Protein AF-A0A4Q7IK22-F1 (afdb_monomer)

Radius of gyration: 21.49 Å; Cα contacts (8 Å, |Δi|>4): 117; chains: 1; bounding box: 47×45×71 Å

pLDDT: mean 85.68, std 16.68, range [36.16, 98.56]

Structure (mmCIF, N/CA/C/O backbone):
data_AF-A0A4Q7IK22-F1
#
_entry.id   AF-A0A4Q7IK22-F1
#
loop_
_atom_site.group_PDB
_atom_site.id
_atom_site.type_symbol
_atom_site.label_atom_id
_atom_site.label_alt_id
_atom_site.label_comp_id
_atom_site.label_asym_id
_atom_site.label_entity_id
_atom_site.label_seq_id
_atom_site.pdbx_PDB_ins_code
_atom_site.Cartn_x
_atom_site.Cartn_y
_atom_site.Cartn_z
_atom_site.occupancy
_atom_site.B_iso_or_equiv
_atom_site.auth_seq_id
_atom_site.auth_comp_id
_atom_site.auth_asym_id
_atom_site.auth_atom_id
_atom_site.pdbx_PDB_model_num
ATOM 1 N N . MET A 1 1 ? 6.691 -30.503 43.444 1.00 38.81 1 MET A N 1
ATOM 2 C CA . MET A 1 1 ? 7.880 -29.996 42.717 1.00 38.81 1 MET A CA 1
ATOM 3 C C . MET A 1 1 ? 7.403 -29.431 41.379 1.00 38.81 1 MET A C 1
ATOM 5 O O . MET A 1 1 ? 7.206 -30.186 40.447 1.00 38.81 1 MET A O 1
ATOM 9 N N . SER A 1 2 ? 6.794 -28.242 41.358 1.00 38.69 2 SER A N 1
ATOM 10 C CA . SER A 1 2 ? 7.391 -26.940 40.988 1.00 38.69 2 SER A CA 1
ATOM 11 C C . SER A 1 2 ? 8.475 -26.999 39.906 1.00 38.69 2 SER A C 1
ATOM 13 O O . SER A 1 2 ? 9.555 -27.531 40.141 1.00 38.69 2 SER A O 1
ATOM 15 N N . GLY A 1 3 ? 8.179 -26.400 38.750 1.00 37.12 3 GLY A N 1
ATOM 16 C CA . GLY A 1 3 ? 9.083 -26.276 37.609 1.00 37.12 3 GLY A CA 1
ATOM 17 C C . GLY A 1 3 ? 8.620 -25.211 36.613 1.00 37.12 3 GLY A C 1
ATOM 18 O O . GLY A 1 3 ? 8.566 -25.462 35.415 1.00 37.12 3 GLY A O 1
ATOM 19 N N . THR A 1 4 ? 8.239 -24.019 37.083 1.00 39.09 4 THR A N 1
ATOM 20 C CA . THR A 1 4 ? 7.975 -22.871 36.200 1.00 39.09 4 THR A CA 1
ATOM 21 C C . THR A 1 4 ? 9.294 -22.314 35.664 1.00 39.09 4 THR A C 1
ATOM 23 O O . THR A 1 4 ? 10.015 -21.613 36.378 1.00 39.09 4 THR A O 1
ATOM 26 N N . LYS A 1 5 ? 9.610 -22.601 34.396 1.00 42.72 5 LYS A N 1
ATOM 27 C CA . LYS A 1 5 ? 10.651 -21.892 33.638 1.00 42.72 5 LYS A CA 1
ATOM 28 C C . LYS A 1 5 ? 10.250 -20.418 33.509 1.00 42.72 5 LYS A C 1
ATOM 30 O O . LYS A 1 5 ? 9.334 -20.084 32.762 1.00 42.72 5 LYS A O 1
ATOM 35 N N . LYS A 1 6 ? 10.932 -19.527 34.235 1.00 43.97 6 LYS A N 1
ATOM 36 C CA . LYS A 1 6 ? 10.867 -18.081 33.986 1.00 43.97 6 LYS A CA 1
ATOM 37 C C . LYS A 1 6 ? 11.520 -17.799 32.632 1.00 43.97 6 LYS A C 1
ATOM 39 O O . LYS A 1 6 ? 12.720 -18.008 32.478 1.00 43.97 6 LYS A O 1
ATOM 44 N N . LEU A 1 7 ? 10.728 -17.334 31.666 1.00 38.53 7 LEU A N 1
ATOM 45 C CA . LEU A 1 7 ? 11.226 -16.756 30.420 1.00 38.53 7 LEU A CA 1
ATOM 46 C C . LEU A 1 7 ? 12.122 -15.559 30.775 1.00 38.53 7 LEU A C 1
ATOM 48 O O . LEU A 1 7 ? 11.676 -14.616 31.432 1.00 38.53 7 LEU A O 1
ATOM 52 N N . GLY A 1 8 ? 13.392 -15.618 30.380 1.00 36.16 8 GLY A N 1
ATOM 53 C CA . GLY A 1 8 ? 14.326 -14.513 30.545 1.00 36.16 8 GLY A CA 1
ATOM 54 C C . GLY A 1 8 ? 13.867 -13.315 29.720 1.00 36.16 8 GLY A C 1
ATOM 55 O O . GLY A 1 8 ? 13.829 -13.379 28.496 1.00 36.16 8 GLY A O 1
ATOM 56 N N . LEU A 1 9 ? 13.518 -12.223 30.401 1.00 42.50 9 LEU A N 1
ATOM 57 C CA . LEU A 1 9 ? 13.376 -10.907 29.788 1.00 42.50 9 LEU A CA 1
ATOM 58 C C . LEU A 1 9 ? 14.695 -10.562 29.090 1.00 42.50 9 LEU A C 1
ATOM 60 O O . LEU A 1 9 ? 15.746 -10.537 29.735 1.00 42.50 9 LEU A O 1
ATOM 64 N N . VAL A 1 10 ? 14.634 -10.293 27.786 1.00 47.12 10 VAL A N 1
ATOM 65 C CA . VAL A 1 10 ? 15.747 -9.733 27.013 1.00 47.12 10 VAL A CA 1
ATOM 66 C C . VAL A 1 10 ? 16.149 -8.421 27.691 1.00 47.12 10 VAL A C 1
ATOM 68 O O . VAL A 1 10 ? 15.446 -7.416 27.593 1.00 47.12 10 VAL A O 1
ATOM 71 N N . ARG A 1 11 ? 17.246 -8.440 28.459 1.00 50.69 11 ARG A N 1
ATOM 72 C CA . ARG A 1 11 ? 17.808 -7.240 29.086 1.00 50.69 11 ARG A CA 1
ATOM 73 C C . ARG A 1 11 ? 18.301 -6.331 27.967 1.00 50.69 11 ARG A C 1
ATOM 75 O O . ARG A 1 11 ? 19.355 -6.574 27.388 1.00 50.69 11 ARG A O 1
ATOM 82 N N . THR A 1 12 ? 17.541 -5.284 27.667 1.00 56.84 12 THR A N 1
ATOM 83 C CA . THR A 1 12 ? 18.014 -4.179 26.832 1.00 56.84 12 THR A CA 1
ATOM 84 C C . THR A 1 12 ? 19.316 -3.638 27.418 1.00 56.84 12 THR A C 1
ATOM 86 O O . THR A 1 12 ? 19.396 -3.442 28.634 1.00 56.84 12 THR A O 1
ATOM 89 N N . SER A 1 13 ? 20.324 -3.399 26.573 1.00 59.97 13 SER A N 1
ATOM 90 C CA . SER A 1 13 ? 21.620 -2.856 26.997 1.00 59.97 13 SER A CA 1
ATOM 91 C C . SER A 1 13 ? 21.432 -1.637 27.922 1.00 59.97 13 SER A C 1
ATOM 93 O O . SER A 1 13 ? 20.676 -0.724 27.569 1.00 59.97 13 SER A O 1
ATOM 95 N N . PRO A 1 14 ? 22.103 -1.584 29.091 1.00 62.97 14 PRO A N 1
ATOM 96 C CA . PRO A 1 14 ? 21.942 -0.496 30.061 1.00 62.97 14 PRO A CA 1
ATOM 97 C C . PRO A 1 14 ? 22.280 0.888 29.481 1.00 62.97 14 PRO A C 1
ATOM 99 O O . PRO A 1 14 ? 21.752 1.898 29.942 1.00 62.97 14 PRO A O 1
ATOM 102 N N . ILE A 1 15 ? 23.098 0.938 28.426 1.00 58.03 15 ILE A N 1
ATOM 103 C CA . ILE A 1 15 ? 23.470 2.172 27.721 1.00 58.03 15 ILE A CA 1
ATOM 104 C C . ILE A 1 15 ? 22.286 2.717 26.908 1.00 58.03 15 ILE A C 1
ATOM 106 O O . ILE A 1 15 ? 21.968 3.906 27.004 1.00 58.03 15 ILE A O 1
ATOM 110 N N . ILE A 1 16 ? 21.591 1.836 26.176 1.00 57.41 16 ILE A N 1
ATOM 111 C CA . ILE A 1 16 ? 20.402 2.170 25.374 1.00 57.41 16 ILE A CA 1
ATOM 112 C C . ILE A 1 16 ? 19.259 2.596 26.300 1.00 57.41 16 ILE A C 1
ATOM 114 O O . ILE A 1 16 ? 18.597 3.606 26.058 1.00 57.41 16 ILE A O 1
ATOM 118 N N . ALA A 1 17 ? 19.071 1.876 27.410 1.00 61.38 17 ALA A N 1
ATOM 119 C CA . ALA A 1 17 ? 18.030 2.177 28.387 1.00 61.38 17 ALA A CA 1
ATOM 120 C C . ALA A 1 17 ? 18.192 3.572 29.022 1.00 61.38 17 ALA A C 1
ATOM 122 O O . ALA A 1 17 ? 17.201 4.268 29.238 1.00 61.38 17 ALA A O 1
ATOM 123 N N . LYS A 1 18 ? 19.431 3.995 29.302 1.00 72.00 18 LYS A N 1
ATOM 124 C CA . LYS A 1 18 ? 19.713 5.269 29.978 1.00 72.00 18 LYS A CA 1
ATOM 125 C C . LYS A 1 18 ? 19.561 6.487 29.064 1.00 72.00 18 LYS A C 1
ATOM 127 O O . LYS A 1 18 ? 19.073 7.514 29.523 1.00 72.00 18 LYS A O 1
ATOM 132 N N . HIS A 1 19 ? 19.961 6.377 27.798 1.00 69.94 19 HIS A N 1
ATOM 133 C CA . HIS A 1 19 ? 19.975 7.525 26.884 1.00 69.94 19 HIS A CA 1
ATOM 134 C C . HIS A 1 19 ? 18.728 7.601 26.006 1.00 69.94 19 HIS A C 1
ATOM 136 O O . HIS A 1 19 ? 18.185 8.679 25.820 1.00 69.94 19 HIS A O 1
ATOM 142 N N . PHE A 1 20 ? 18.224 6.478 25.495 1.00 67.31 20 PHE A N 1
ATOM 143 C CA . PHE A 1 20 ? 17.187 6.497 24.460 1.00 67.31 20 PHE A CA 1
ATOM 144 C C . PHE A 1 20 ? 15.757 6.522 25.026 1.00 67.31 20 PHE A C 1
ATOM 146 O O . PHE A 1 20 ? 14.879 7.229 24.528 1.00 67.31 20 PHE A O 1
ATOM 153 N N . VAL A 1 21 ? 15.514 5.792 26.120 1.00 71.25 21 VAL A N 1
ATOM 154 C CA . VAL A 1 21 ? 14.178 5.648 26.731 1.00 71.25 21 VAL A CA 1
ATOM 155 C C . VAL A 1 21 ? 13.569 6.980 27.200 1.00 71.25 21 VAL A C 1
ATOM 157 O O . VAL A 1 21 ? 12.369 7.173 26.984 1.00 71.25 21 VAL A O 1
ATOM 160 N N . PRO A 1 22 ? 14.320 7.922 27.807 1.00 75.19 22 PRO A N 1
ATOM 161 C CA . PRO A 1 22 ? 13.769 9.221 28.196 1.00 75.19 22 PRO A CA 1
ATOM 162 C C . PRO A 1 22 ? 13.257 10.034 26.999 1.00 75.19 22 PRO A C 1
ATOM 164 O O . PRO A 1 22 ? 12.166 10.602 27.071 1.00 75.19 22 PRO A O 1
ATOM 167 N N . HIS A 1 23 ? 13.990 10.032 25.879 1.00 70.94 23 HIS A N 1
ATOM 168 C CA . HIS A 1 23 ? 13.591 10.741 24.660 1.00 70.94 23 HIS A CA 1
ATOM 169 C C . HIS A 1 23 ? 12.323 10.143 24.045 1.00 70.94 23 HIS A C 1
ATOM 171 O O . HIS A 1 23 ? 11.394 10.881 23.721 1.00 70.94 23 HIS A O 1
ATOM 177 N N . MET A 1 24 ? 12.225 8.813 23.982 1.00 67.75 24 MET A N 1
ATOM 178 C CA . MET A 1 24 ? 11.022 8.131 23.487 1.00 67.75 24 MET A CA 1
ATOM 179 C C . MET A 1 24 ? 9.795 8.387 24.373 1.00 67.75 24 MET A C 1
ATOM 181 O O . MET A 1 24 ? 8.688 8.572 23.868 1.00 67.75 24 MET A O 1
ATOM 185 N N . ARG A 1 25 ? 9.974 8.463 25.700 1.00 68.38 25 ARG A N 1
ATOM 186 C CA . ARG A 1 25 ? 8.895 8.828 26.635 1.00 68.38 25 ARG A CA 1
ATOM 187 C C . ARG A 1 25 ? 8.406 10.259 26.418 1.00 68.38 25 ARG A C 1
ATOM 189 O O . ARG A 1 25 ? 7.197 10.483 26.432 1.00 68.38 25 ARG A O 1
ATOM 196 N N . ALA A 1 26 ? 9.322 11.201 26.198 1.00 67.44 26 ALA A N 1
ATOM 197 C CA . ALA A 1 26 ? 8.985 12.593 25.907 1.00 67.44 26 ALA A CA 1
ATOM 198 C C . ALA A 1 26 ? 8.257 12.734 24.561 1.00 67.44 26 ALA A C 1
ATOM 200 O O . ALA A 1 26 ? 7.268 13.463 24.473 1.00 67.44 26 ALA A O 1
ATOM 201 N N . LEU A 1 27 ? 8.688 11.983 23.542 1.00 63.44 27 LEU A N 1
ATOM 202 C CA . LEU A 1 27 ? 8.017 11.924 22.244 1.00 63.44 27 LEU A CA 1
ATOM 203 C C . LEU A 1 27 ? 6.583 11.398 22.407 1.00 63.44 27 LEU A C 1
ATOM 205 O O . LEU A 1 27 ? 5.626 12.053 22.003 1.00 63.44 27 LEU A O 1
ATOM 209 N N . ASN A 1 28 ? 6.416 10.276 23.113 1.00 62.69 28 ASN A N 1
ATOM 210 C CA . ASN A 1 28 ? 5.104 9.691 23.373 1.00 62.69 28 ASN A CA 1
ATOM 211 C C . ASN A 1 28 ? 4.191 10.639 24.168 1.00 62.69 28 ASN A C 1
ATOM 213 O O . ASN A 1 28 ? 3.001 10.682 23.895 1.00 62.69 28 ASN A O 1
ATOM 217 N N . ALA A 1 29 ? 4.713 11.406 25.131 1.00 61.19 29 ALA A N 1
ATOM 218 C CA . ALA A 1 29 ? 3.924 12.384 25.886 1.00 61.19 29 ALA A CA 1
ATOM 219 C C . ALA A 1 29 ? 3.475 13.580 25.028 1.00 61.19 29 ALA A C 1
ATOM 221 O O . ALA A 1 29 ? 2.355 14.053 25.197 1.00 61.19 29 ALA A O 1
ATOM 222 N N . LYS A 1 30 ? 4.312 14.041 24.088 1.00 56.81 30 LYS A N 1
ATOM 223 C CA . LYS A 1 30 ? 3.965 15.132 23.162 1.00 56.81 30 LYS A CA 1
ATOM 224 C C . LYS A 1 30 ? 2.890 14.737 22.145 1.00 56.81 30 LYS A C 1
ATOM 226 O O . LYS A 1 30 ? 2.020 15.550 21.857 1.00 56.81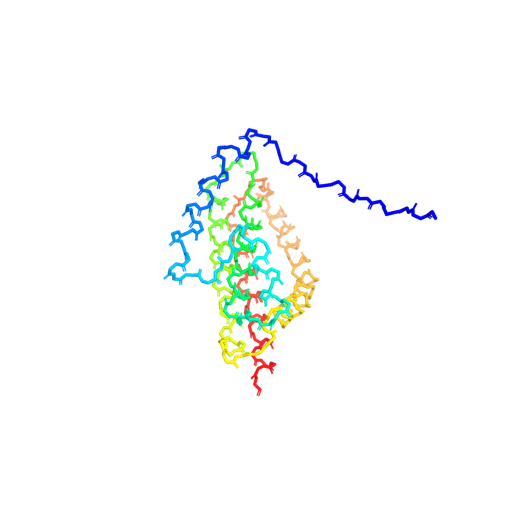 30 LYS A O 1
ATOM 231 N N . PHE A 1 31 ? 2.912 13.506 21.632 1.00 52.06 31 PHE A N 1
ATOM 232 C CA . PHE A 1 31 ? 1.932 13.037 20.639 1.00 52.06 31 PHE A CA 1
ATOM 233 C C . PHE A 1 31 ? 0.598 12.558 21.248 1.00 52.06 31 PHE A C 1
ATOM 235 O O . PHE A 1 31 ? -0.410 12.487 20.543 1.00 52.06 31 PHE A O 1
ATOM 242 N N . ASN A 1 32 ? 0.550 12.312 22.565 1.00 49.28 32 ASN A N 1
ATOM 243 C CA . ASN A 1 32 ? -0.640 11.803 23.261 1.00 49.28 32 ASN A CA 1
ATOM 244 C C . ASN A 1 32 ? -1.781 12.828 23.425 1.00 49.28 32 ASN A C 1
ATOM 246 O O . ASN A 1 32 ? -2.857 12.454 23.877 1.00 49.28 32 ASN A O 1
ATOM 250 N N . TYR A 1 33 ? -1.563 14.103 23.082 1.00 47.75 33 TYR A N 1
ATOM 251 C CA . TYR A 1 33 ? -2.591 15.153 23.159 1.00 47.75 33 TYR A CA 1
ATOM 252 C C . TYR A 1 33 ? -3.415 15.313 21.867 1.00 47.75 33 TYR A C 1
ATOM 254 O O . TYR A 1 33 ? -4.267 16.192 21.794 1.00 47.75 33 TYR A O 1
ATOM 262 N N . GLY A 1 34 ? -3.204 14.461 20.855 1.00 44.12 34 GLY A N 1
ATOM 263 C CA . GLY A 1 34 ? -3.990 14.515 19.613 1.00 44.12 34 GLY A CA 1
ATOM 264 C C . GLY A 1 34 ? -3.923 13.283 18.707 1.00 44.12 34 GLY A C 1
ATOM 265 O O . GLY A 1 34 ? -4.732 13.167 17.789 1.00 44.12 34 GLY A O 1
ATOM 266 N N . VAL A 1 35 ? -3.013 12.329 18.946 1.00 45.78 35 VAL A N 1
ATOM 267 C CA . VAL A 1 35 ? -2.913 11.097 18.150 1.00 45.78 35 VAL A CA 1
ATOM 268 C C . VAL A 1 35 ? -2.917 9.892 19.086 1.00 45.78 35 VAL A C 1
ATOM 270 O O . VAL A 1 35 ? -1.947 9.611 19.777 1.00 45.78 35 VAL A O 1
ATOM 273 N N . LEU A 1 36 ? -4.046 9.184 19.095 1.00 57.69 36 LEU A N 1
ATOM 274 C CA . LEU A 1 36 ? -4.377 8.023 19.931 1.00 57.69 36 LEU A CA 1
ATOM 275 C C . LEU A 1 36 ? -3.575 6.758 19.529 1.00 57.69 36 LEU A C 1
ATOM 277 O O . LEU A 1 36 ? -4.147 5.707 19.267 1.00 57.69 36 LEU A O 1
ATOM 281 N N . MET A 1 37 ? -2.254 6.862 19.367 1.00 71.12 37 MET A N 1
ATOM 282 C CA . MET A 1 37 ? -1.378 5.757 18.961 1.00 71.12 37 MET A CA 1
ATOM 283 C C . MET A 1 37 ? -0.259 5.571 19.984 1.00 71.12 37 MET A C 1
ATOM 285 O O . MET A 1 37 ? 0.526 6.478 20.258 1.00 71.12 37 MET A O 1
ATOM 289 N N . TYR A 1 38 ? -0.165 4.371 20.546 1.00 82.44 38 TYR A N 1
ATOM 290 C CA . TYR A 1 38 ? 0.942 3.971 21.406 1.00 82.44 38 TYR A CA 1
ATOM 291 C C . TYR A 1 38 ? 2.195 3.705 20.571 1.00 82.44 38 TYR A C 1
ATOM 293 O O . TYR A 1 38 ? 2.230 2.739 19.813 1.00 82.44 38 TYR A O 1
ATOM 301 N N . PHE A 1 39 ? 3.238 4.515 20.765 1.00 82.31 39 PHE A N 1
ATOM 302 C CA . PHE A 1 39 ? 4.550 4.316 20.128 1.00 82.31 39 PHE A CA 1
ATOM 303 C C . PHE A 1 39 ? 5.520 3.497 20.988 1.00 82.31 39 PHE A C 1
ATOM 305 O O . PHE A 1 39 ? 6.471 2.915 20.479 1.00 82.31 39 PHE A O 1
ATOM 312 N N . TRP A 1 40 ? 5.306 3.476 22.308 1.00 82.06 40 TRP A N 1
ATOM 313 C CA . TRP A 1 40 ? 6.250 2.869 23.257 1.00 82.06 40 TRP A CA 1
ATOM 314 C C . TRP A 1 40 ? 5.585 2.037 24.365 1.00 82.06 40 TRP A C 1
ATOM 316 O O . TRP A 1 40 ? 6.162 1.071 24.861 1.00 82.06 40 TRP A O 1
ATOM 326 N N . LYS A 1 41 ? 4.367 2.398 24.791 1.00 86.94 41 LYS A N 1
ATOM 327 C CA . LYS A 1 41 ? 3.676 1.768 25.932 1.00 86.94 41 LYS A CA 1
ATOM 328 C C . LYS A 1 41 ? 2.967 0.466 25.533 1.00 86.94 41 LYS A C 1
ATOM 330 O O . LYS A 1 41 ? 1.746 0.439 25.407 1.00 86.94 41 LYS A O 1
ATOM 335 N N . ILE A 1 42 ? 3.725 -0.621 25.385 1.00 89.25 42 ILE A N 1
ATOM 336 C CA . ILE A 1 42 ? 3.173 -1.929 24.990 1.00 89.25 42 ILE A CA 1
ATOM 337 C C . 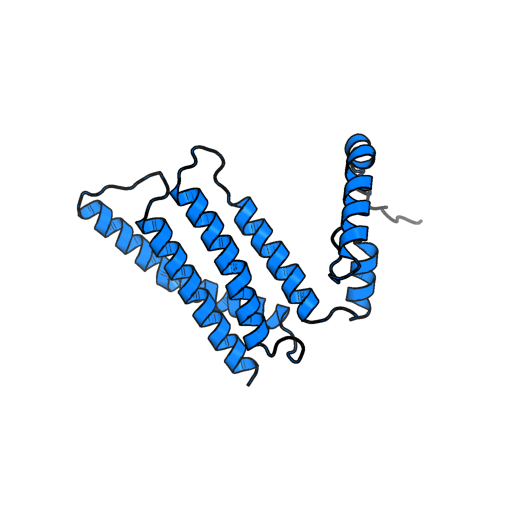ILE A 1 42 ? 2.136 -2.482 25.980 1.00 89.25 42 ILE A C 1
ATOM 339 O O . ILE A 1 42 ? 1.173 -3.114 25.564 1.00 89.25 42 ILE A O 1
ATOM 343 N N . GLU A 1 43 ? 2.285 -2.222 27.283 1.00 91.62 43 GLU A N 1
ATOM 344 C CA . GLU A 1 43 ? 1.308 -2.671 28.287 1.00 91.62 43 GLU A CA 1
ATOM 345 C C . GLU A 1 43 ? -0.052 -1.981 28.120 1.00 91.62 43 GLU A C 1
ATOM 347 O O . GLU A 1 43 ? -1.079 -2.649 28.182 1.00 91.62 43 GLU A O 1
ATOM 352 N N . SER A 1 44 ? -0.064 -0.673 27.832 1.00 88.94 44 SER A N 1
ATOM 353 C CA . SER A 1 44 ? -1.301 0.072 27.558 1.00 88.94 44 SER A CA 1
ATOM 354 C C . SER A 1 44 ? -1.982 -0.435 26.289 1.00 88.94 44 SER A C 1
ATOM 356 O O . SER A 1 44 ? -3.166 -0.748 26.321 1.00 88.94 44 SER A O 1
ATOM 358 N N . LEU A 1 45 ? -1.210 -0.626 25.212 1.00 91.44 45 LEU A N 1
ATOM 359 C CA . LEU A 1 45 ? -1.724 -1.196 23.966 1.00 91.44 45 LEU A CA 1
ATOM 360 C C . LEU A 1 45 ? -2.332 -2.592 24.182 1.00 91.44 45 LEU A C 1
ATOM 362 O O . LEU A 1 45 ? -3.394 -2.891 23.647 1.00 91.44 45 LEU A O 1
ATOM 366 N N . LYS A 1 46 ? -1.684 -3.453 24.980 1.00 92.00 46 LYS A N 1
ATOM 367 C CA . LYS A 1 46 ? -2.221 -4.783 25.304 1.00 92.00 46 LYS A CA 1
ATOM 368 C C . LYS A 1 46 ? -3.540 -4.715 26.073 1.00 92.00 46 LYS A C 1
ATOM 370 O O . LYS A 1 46 ? -4.385 -5.571 25.828 1.00 92.00 46 LYS A O 1
ATOM 375 N N . SER A 1 47 ? -3.698 -3.768 27.000 1.00 92.88 47 SER A N 1
ATOM 376 C CA . SER A 1 47 ? -4.964 -3.585 27.729 1.00 92.88 47 SER A CA 1
ATOM 377 C C . SER A 1 47 ? -6.078 -3.215 26.760 1.00 92.88 47 SER A C 1
ATOM 379 O O . SER A 1 47 ? -7.059 -3.943 26.653 1.00 92.88 47 SER A O 1
ATOM 381 N N . ASP A 1 48 ? -5.859 -2.180 25.949 1.00 91.81 48 ASP A N 1
ATOM 382 C CA . ASP A 1 48 ? -6.870 -1.691 25.010 1.00 91.81 48 ASP A CA 1
ATOM 383 C C . ASP A 1 48 ? -7.238 -2.713 23.936 1.00 91.81 48 ASP A C 1
ATOM 385 O O . ASP A 1 48 ? -8.402 -2.818 23.557 1.00 91.81 48 ASP A O 1
ATOM 389 N N . LEU A 1 49 ? -6.274 -3.514 23.472 1.00 91.56 49 LEU A N 1
ATOM 390 C CA . LEU A 1 49 ? -6.544 -4.627 22.559 1.00 91.56 49 LEU A CA 1
ATOM 391 C C . LEU A 1 49 ? -7.406 -5.718 23.203 1.00 91.56 49 LEU A C 1
ATOM 393 O O . LEU A 1 49 ? -8.246 -6.303 22.526 1.00 91.56 49 LEU A O 1
ATOM 397 N N . ARG A 1 50 ? -7.193 -6.023 24.489 1.00 93.62 50 ARG A N 1
ATOM 398 C CA . ARG A 1 50 ? -7.985 -7.032 25.215 1.00 93.62 50 ARG A CA 1
ATOM 399 C C . ARG A 1 50 ? -9.397 -6.548 25.507 1.00 93.62 50 ARG A C 1
ATOM 401 O O . ARG A 1 50 ? -10.324 -7.347 25.476 1.00 93.62 50 ARG A O 1
ATOM 408 N N . GLU A 1 51 ? -9.530 -5.267 25.812 1.00 93.25 51 GLU A N 1
ATOM 409 C CA . GLU A 1 51 ? -10.796 -4.627 26.164 1.00 93.25 51 GLU A CA 1
ATOM 410 C C . GLU A 1 51 ? -11.604 -4.202 24.928 1.00 93.25 51 GLU A C 1
ATOM 412 O O . GLU A 1 51 ? -12.788 -3.907 25.045 1.00 93.25 51 GLU A O 1
ATOM 417 N N . GLY A 1 52 ? -10.997 -4.216 23.734 1.00 88.19 52 GLY A N 1
ATOM 418 C CA . GLY A 1 52 ? -11.653 -3.791 22.496 1.00 88.19 52 GLY A CA 1
ATOM 419 C C . GLY A 1 52 ? -11.791 -2.271 22.373 1.00 88.19 52 GLY A C 1
ATOM 420 O O . GLY A 1 52 ? -12.661 -1.792 21.652 1.00 88.19 52 GLY A O 1
ATOM 421 N N . ASN A 1 53 ? -10.931 -1.506 23.053 1.00 89.25 53 ASN A N 1
ATOM 422 C CA . ASN A 1 53 ? -10.986 -0.040 23.104 1.00 89.25 53 ASN A CA 1
ATOM 423 C C . ASN A 1 53 ? -10.416 0.638 21.841 1.00 89.25 53 ASN A C 1
ATOM 425 O O . ASN A 1 53 ? -10.494 1.860 21.704 1.00 89.25 53 ASN A O 1
ATOM 429 N N . LEU A 1 54 ? -9.806 -0.123 20.924 1.00 89.69 54 LEU A N 1
ATOM 430 C CA . LEU A 1 54 ? -9.234 0.419 19.692 1.00 89.69 54 LEU A CA 1
ATOM 431 C C . LEU A 1 54 ? -10.285 0.557 18.588 1.00 89.69 54 LEU A C 1
ATOM 433 O O . LEU A 1 54 ? -11.044 -0.361 18.292 1.00 89.69 54 LEU A O 1
ATOM 437 N N . THR A 1 55 ? -10.281 1.717 17.939 1.00 91.69 55 THR A N 1
ATOM 438 C CA . THR A 1 55 ? -11.158 2.036 16.807 1.00 91.69 55 THR A CA 1
ATOM 439 C C . THR A 1 55 ? -10.538 1.618 15.471 1.00 91.69 55 THR A C 1
ATOM 441 O O . THR A 1 55 ? -9.323 1.462 15.352 1.00 91.69 55 THR A O 1
ATOM 444 N N . GLN A 1 56 ? -11.349 1.581 14.409 1.00 92.62 56 GLN A N 1
ATOM 445 C CA . GLN A 1 56 ? -10.873 1.358 13.035 1.00 92.62 56 GLN A CA 1
ATOM 446 C C . GLN A 1 56 ? -9.817 2.403 12.600 1.00 92.62 56 GLN A C 1
ATOM 448 O O . GLN A 1 56 ? -8.901 2.101 11.836 1.00 92.62 56 GLN A O 1
ATOM 453 N N . SER A 1 57 ? -9.896 3.645 13.103 1.00 91.75 57 SER A N 1
ATOM 454 C CA . SER A 1 57 ? -8.867 4.666 12.847 1.00 91.75 57 SER A CA 1
ATOM 455 C C . SER A 1 57 ? -7.533 4.327 13.514 1.00 91.75 57 SER A C 1
ATOM 457 O O . SER A 1 57 ? -6.478 4.683 12.982 1.00 91.75 57 SER A O 1
ATOM 459 N N . ASN A 1 58 ? -7.550 3.653 14.669 1.00 93.06 58 ASN A N 1
ATOM 460 C CA . ASN A 1 58 ? -6.324 3.148 15.282 1.00 93.06 58 ASN A CA 1
ATOM 461 C C . ASN A 1 58 ? -5.697 2.076 14.386 1.00 93.06 58 ASN A C 1
ATOM 463 O O . ASN A 1 58 ? -4.502 2.173 14.109 1.00 93.06 58 ASN A O 1
ATOM 467 N N . ASP A 1 59 ? -6.496 1.145 13.857 1.00 92.44 59 ASP A N 1
ATOM 468 C CA . ASP A 1 59 ? -6.023 0.115 12.922 1.00 92.44 59 ASP A CA 1
ATOM 469 C C . ASP A 1 59 ? -5.351 0.725 11.687 1.00 92.44 59 ASP A C 1
ATOM 471 O O . ASP A 1 59 ? -4.242 0.322 11.335 1.00 92.44 59 ASP A O 1
ATOM 475 N N . LEU A 1 60 ? -5.965 1.745 11.069 1.00 94.31 60 LEU A N 1
ATOM 476 C CA . LEU A 1 60 ? -5.364 2.477 9.947 1.00 94.31 60 LEU A CA 1
ATOM 477 C C . LEU A 1 60 ? -3.986 3.043 10.309 1.00 94.31 60 LEU A C 1
ATOM 479 O O . LEU A 1 60 ? -3.040 2.881 9.542 1.00 94.31 60 LEU A O 1
ATOM 483 N N . LYS A 1 61 ? -3.860 3.710 11.461 1.00 92.62 61 LYS A N 1
ATOM 484 C CA . LYS A 1 61 ? -2.601 4.351 11.878 1.00 92.62 61 LYS A CA 1
ATOM 485 C C . LYS A 1 61 ? -1.506 3.321 12.139 1.00 92.62 61 LYS A C 1
ATOM 487 O O . LYS A 1 61 ? -0.384 3.508 11.671 1.00 92.62 61 LYS A O 1
ATOM 492 N N . TYR A 1 62 ? -1.831 2.238 12.847 1.00 93.69 62 TYR A N 1
ATOM 493 C CA . TYR A 1 62 ? -0.889 1.147 13.095 1.00 93.69 62 TYR A CA 1
ATOM 494 C C . TYR A 1 62 ? -0.449 0.484 11.795 1.00 93.69 62 TYR A C 1
ATOM 496 O O . TYR A 1 62 ? 0.750 0.359 11.559 1.00 93.69 62 TYR A O 1
ATOM 504 N N . LEU A 1 63 ? -1.395 0.144 10.920 1.0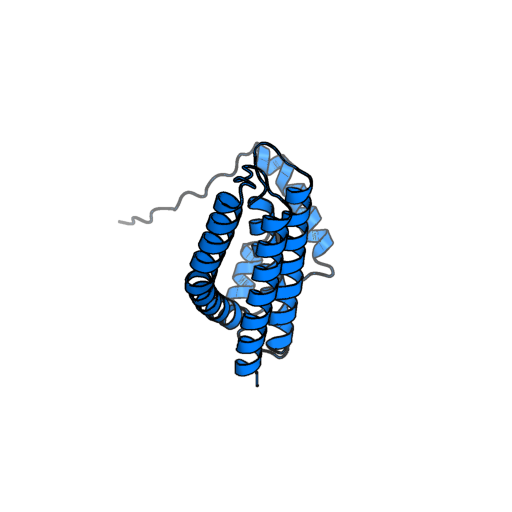0 95.62 63 LEU A N 1
ATOM 505 C CA . LEU A 1 63 ? -1.102 -0.475 9.634 1.00 95.62 63 LEU A CA 1
ATOM 506 C C . LEU A 1 63 ? 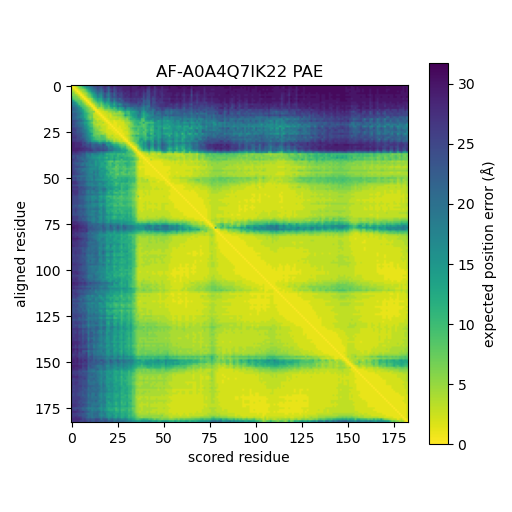-0.258 0.439 8.738 1.00 95.62 63 LEU A C 1
ATOM 508 O O . LEU A 1 63 ? 0.784 0.013 8.249 1.00 95.62 63 LEU A O 1
ATOM 512 N N . ALA A 1 64 ? -0.666 1.697 8.551 1.00 94.56 64 ALA A N 1
ATOM 513 C CA . ALA A 1 64 ? 0.066 2.652 7.722 1.00 94.56 64 ALA A CA 1
ATOM 514 C C . ALA A 1 64 ? 1.481 2.893 8.265 1.00 94.56 64 ALA A C 1
ATOM 516 O O . ALA A 1 64 ? 2.438 2.866 7.497 1.00 94.56 64 ALA A O 1
ATOM 517 N N . GLY A 1 65 ? 1.633 3.054 9.584 1.00 92.69 65 GLY A N 1
ATOM 518 C CA . GLY A 1 65 ? 2.941 3.187 10.223 1.00 92.69 65 GLY A CA 1
ATOM 519 C C . GLY A 1 65 ? 3.834 1.968 9.980 1.00 92.69 65 GLY A C 1
ATOM 520 O O . GLY A 1 65 ? 4.987 2.125 9.586 1.00 92.69 65 GLY A O 1
ATOM 521 N N . THR A 1 66 ? 3.302 0.755 10.145 1.00 94.38 66 THR A N 1
ATOM 522 C CA . THR A 1 66 ? 4.040 -0.487 9.869 1.00 94.38 66 THR A CA 1
ATOM 523 C C . THR A 1 66 ? 4.454 -0.597 8.402 1.00 94.38 66 THR A C 1
ATOM 525 O O . THR A 1 66 ? 5.612 -0.894 8.121 1.00 94.38 66 THR A O 1
ATOM 528 N N . LEU A 1 67 ? 3.545 -0.331 7.464 1.00 95.69 67 LEU A N 1
ATOM 529 C CA . LEU A 1 67 ? 3.839 -0.430 6.034 1.00 95.69 67 LEU A CA 1
ATOM 530 C C . LEU A 1 67 ? 4.848 0.632 5.577 1.00 95.69 67 LEU A C 1
ATOM 532 O O . LEU A 1 67 ? 5.748 0.316 4.806 1.00 95.69 67 LEU A O 1
ATOM 536 N N . VAL A 1 68 ? 4.757 1.864 6.088 1.00 95.25 68 VAL A N 1
ATOM 537 C CA . VAL A 1 68 ? 5.757 2.910 5.817 1.00 95.25 68 VAL A CA 1
ATOM 538 C C . VAL A 1 68 ? 7.132 2.484 6.326 1.00 95.25 68 VAL A C 1
ATOM 540 O O . VAL A 1 68 ? 8.112 2.646 5.606 1.00 95.25 68 VAL A O 1
ATOM 543 N N . LEU A 1 69 ? 7.223 1.890 7.521 1.00 93.44 69 LEU A N 1
ATOM 544 C CA . LEU A 1 69 ? 8.496 1.366 8.024 1.00 93.44 69 LEU A CA 1
ATOM 545 C C . LEU A 1 69 ? 9.065 0.263 7.126 1.00 93.44 69 LEU A C 1
ATOM 547 O O . LEU A 1 69 ? 10.276 0.224 6.941 1.00 93.44 69 LEU A O 1
ATOM 551 N N . PHE A 1 70 ? 8.227 -0.592 6.535 1.00 93.69 70 PHE A N 1
ATOM 552 C CA . PHE A 1 70 ? 8.692 -1.588 5.566 1.00 93.69 70 PHE A CA 1
ATOM 553 C C . PHE A 1 70 ? 9.207 -0.966 4.269 1.00 93.69 70 PHE A C 1
ATOM 555 O O . PHE A 1 70 ? 10.256 -1.391 3.796 1.00 93.69 70 PHE A O 1
ATOM 562 N N . VAL A 1 71 ? 8.539 0.060 3.732 1.00 93.19 71 VAL A N 1
ATOM 563 C CA . VAL A 1 71 ? 9.040 0.786 2.549 1.00 93.19 71 VAL A CA 1
ATOM 564 C C . VAL A 1 71 ? 10.363 1.489 2.858 1.00 93.19 71 VAL A C 1
ATOM 566 O O . VAL A 1 71 ? 11.294 1.446 2.066 1.00 93.19 71 VAL A O 1
ATOM 569 N N . LEU A 1 72 ? 10.491 2.114 4.027 1.00 91.12 72 LEU A N 1
ATOM 570 C CA . LEU A 1 72 ? 11.745 2.762 4.416 1.00 91.12 72 LEU A CA 1
ATOM 571 C C . LEU A 1 72 ? 12.869 1.750 4.672 1.00 91.12 72 LEU A C 1
ATOM 573 O O . LEU A 1 72 ? 14.029 2.048 4.410 1.00 91.12 72 LEU A O 1
ATOM 577 N N . ALA A 1 73 ? 12.541 0.555 5.165 1.00 89.25 73 ALA A N 1
ATOM 578 C CA . ALA A 1 73 ? 13.514 -0.512 5.377 1.00 89.25 73 ALA A CA 1
ATOM 579 C C . ALA A 1 73 ? 14.012 -1.144 4.066 1.00 89.25 73 ALA A C 1
ATOM 581 O O . ALA A 1 73 ? 15.038 -1.817 4.090 1.00 89.25 73 ALA A O 1
ATOM 582 N N . SER A 1 74 ? 13.321 -0.931 2.939 1.00 86.06 74 SER A N 1
ATOM 583 C CA . SER A 1 74 ? 13.748 -1.416 1.620 1.00 86.06 74 SER A CA 1
ATOM 584 C C . SER A 1 74 ? 14.673 -0.446 0.881 1.00 86.06 74 SER A C 1
ATOM 586 O O . SER A 1 74 ? 14.870 -0.597 -0.322 1.00 86.06 74 SER A O 1
ATOM 588 N N . PHE A 1 75 ? 15.204 0.572 1.564 1.00 83.81 75 PHE A N 1
ATOM 589 C CA . PHE A 1 75 ? 16.152 1.510 0.970 1.00 83.81 75 PHE A CA 1
ATOM 590 C C . PHE A 1 75 ? 17.460 0.784 0.586 1.00 83.81 75 PHE A C 1
ATOM 592 O O . PHE A 1 75 ? 17.982 0.034 1.417 1.00 83.81 75 PHE A O 1
ATOM 599 N N . PRO A 1 76 ? 17.998 0.979 -0.634 1.00 78.19 76 PRO A N 1
ATOM 600 C CA . PRO A 1 76 ? 19.222 0.305 -1.070 1.00 78.19 76 PRO A CA 1
ATOM 601 C C . PRO A 1 76 ? 20.435 0.698 -0.207 1.00 78.19 76 PRO A C 1
ATOM 603 O O . PRO A 1 76 ? 20.566 1.852 0.203 1.00 78.19 76 PRO A O 1
ATOM 606 N N . SER A 1 77 ? 21.318 -0.267 0.089 1.00 69.56 77 SER A N 1
ATOM 607 C CA . SER A 1 77 ? 22.485 -0.082 0.974 1.00 69.56 77 SER A CA 1
ATOM 608 C C . SER A 1 77 ? 23.750 0.417 0.278 1.00 69.56 77 SER A C 1
ATOM 610 O O . SER A 1 77 ? 24.679 0.845 0.962 1.00 69.56 77 SER A O 1
ATOM 612 N N . ASP A 1 78 ? 23.788 0.336 -1.051 1.00 77.75 78 ASP A N 1
ATOM 613 C CA . ASP A 1 78 ? 25.014 0.484 -1.830 1.00 77.75 78 ASP A CA 1
ATOM 614 C C . ASP A 1 78 ? 25.019 1.835 -2.564 1.00 77.75 78 ASP A C 1
ATOM 616 O O . ASP A 1 78 ? 25.029 2.900 -1.940 1.00 77.75 78 ASP A O 1
ATOM 620 N N . THR A 1 79 ? 25.013 1.814 -3.896 1.00 81.06 79 THR A N 1
ATOM 621 C CA . THR A 1 79 ? 24.927 3.002 -4.744 1.00 81.06 79 THR A CA 1
ATOM 622 C C . THR A 1 79 ? 23.481 3.460 -4.869 1.00 81.06 79 THR A C 1
ATOM 624 O O . THR A 1 79 ? 22.624 2.696 -5.301 1.00 81.06 79 THR A O 1
ATOM 627 N N . VAL A 1 80 ? 23.223 4.714 -4.497 1.00 86.88 80 VAL A N 1
ATOM 628 C CA . VAL A 1 80 ? 21.893 5.331 -4.543 1.00 86.88 80 VAL A CA 1
ATOM 629 C C . VAL A 1 80 ? 21.876 6.374 -5.650 1.00 86.88 80 VAL A C 1
ATOM 631 O O . VAL A 1 80 ? 22.724 7.272 -5.667 1.00 86.88 80 VAL A O 1
ATOM 634 N N . ASN A 1 81 ? 20.896 6.294 -6.540 1.00 91.12 81 ASN A N 1
ATOM 635 C CA . ASN A 1 81 ? 20.665 7.280 -7.585 1.00 91.12 81 ASN A CA 1
ATOM 636 C C . ASN A 1 81 ? 19.362 8.070 -7.356 1.00 91.12 81 ASN A C 1
ATOM 638 O O . ASN A 1 81 ? 18.616 7.861 -6.398 1.00 91.12 81 ASN A O 1
ATOM 642 N N . LEU A 1 82 ? 19.087 9.041 -8.233 1.00 92.81 82 LEU A N 1
ATOM 643 C CA . LEU A 1 82 ? 17.909 9.906 -8.112 1.00 92.81 82 LEU A CA 1
ATOM 644 C C . LEU A 1 82 ? 16.583 9.122 -8.181 1.00 92.81 82 LEU A C 1
ATOM 646 O O . LEU A 1 82 ? 15.621 9.481 -7.496 1.00 92.81 82 LEU A O 1
ATOM 650 N N . PHE A 1 83 ? 16.520 8.067 -8.994 1.00 93.25 83 PHE A N 1
ATOM 651 C CA . PHE A 1 83 ? 15.314 7.258 -9.151 1.00 93.25 83 PHE A CA 1
ATOM 652 C C . PHE A 1 83 ? 15.023 6.415 -7.909 1.00 93.25 83 PHE A C 1
ATOM 654 O O . PHE A 1 83 ? 13.848 6.220 -7.607 1.00 93.25 83 PHE A O 1
ATOM 661 N N . ASP A 1 84 ? 16.032 6.017 -7.133 1.00 92.44 84 ASP A N 1
ATOM 662 C CA . ASP A 1 84 ? 15.831 5.347 -5.841 1.00 92.44 84 ASP A CA 1
ATOM 663 C C . ASP A 1 84 ? 15.086 6.241 -4.840 1.00 92.44 84 ASP A C 1
ATOM 665 O O . ASP A 1 84 ? 14.147 5.802 -4.169 1.00 92.44 84 ASP A O 1
ATOM 669 N N . TYR A 1 85 ? 15.436 7.530 -4.777 1.00 93.12 85 TYR A N 1
ATOM 670 C CA . TYR A 1 85 ? 14.720 8.488 -3.929 1.00 93.12 85 TYR A CA 1
ATOM 671 C C . TYR A 1 85 ? 13.265 8.662 -4.366 1.00 93.12 85 TYR A C 1
ATOM 673 O O . TYR A 1 85 ? 12.367 8.696 -3.520 1.00 93.12 85 TYR A O 1
ATOM 681 N N . PHE A 1 86 ? 13.015 8.753 -5.676 1.00 95.06 86 PHE A N 1
ATOM 682 C CA . PHE A 1 86 ? 11.651 8.830 -6.199 1.00 95.06 86 PHE A CA 1
ATOM 683 C C . PHE A 1 86 ? 10.864 7.548 -5.945 1.00 95.06 86 PHE A C 1
ATOM 685 O O . PHE A 1 86 ? 9.702 7.632 -5.560 1.00 95.06 86 PHE A O 1
ATOM 692 N N . ASN A 1 87 ? 11.490 6.387 -6.109 1.00 92.81 87 ASN A N 1
ATOM 693 C CA . ASN A 1 87 ? 10.896 5.084 -5.841 1.00 92.81 87 ASN A CA 1
ATOM 694 C C . ASN A 1 87 ? 10.412 5.010 -4.384 1.00 92.81 87 ASN A C 1
ATOM 696 O O . ASN A 1 87 ? 9.232 4.767 -4.128 1.00 92.81 87 ASN A O 1
ATOM 700 N N . ILE A 1 88 ? 11.270 5.362 -3.426 1.00 93.69 88 ILE A N 1
ATOM 701 C CA . ILE A 1 88 ? 10.913 5.368 -2.002 1.00 93.69 88 ILE A CA 1
ATOM 702 C C . ILE A 1 88 ? 9.822 6.396 -1.700 1.00 93.69 88 ILE A C 1
ATOM 704 O O . ILE A 1 88 ? 8.853 6.078 -1.007 1.00 93.69 88 ILE A O 1
ATOM 708 N N . LEU A 1 89 ? 9.932 7.615 -2.237 1.00 95.31 89 LEU A N 1
ATOM 709 C CA . LEU A 1 89 ? 8.921 8.655 -2.049 1.00 95.31 89 LEU A CA 1
ATOM 710 C C . LEU A 1 89 ? 7.550 8.203 -2.568 1.00 95.31 89 LEU A C 1
ATOM 712 O O . LEU A 1 89 ? 6.551 8.302 -1.852 1.00 95.31 89 LEU A O 1
ATOM 716 N N . LEU A 1 90 ? 7.495 7.681 -3.793 1.00 95.75 90 LEU A N 1
ATOM 717 C CA . LEU A 1 90 ? 6.262 7.191 -4.404 1.00 95.75 90 LEU A CA 1
ATOM 718 C C . LEU A 1 90 ? 5.734 5.943 -3.695 1.00 95.75 90 LEU A C 1
ATOM 720 O O . LEU A 1 90 ? 4.518 5.808 -3.559 1.00 95.75 90 LEU A O 1
ATOM 724 N N . GLY A 1 91 ? 6.605 5.073 -3.186 1.00 94.88 91 GLY A N 1
ATOM 725 C CA . GLY A 1 91 ? 6.233 3.930 -2.354 1.00 94.88 91 GLY A CA 1
ATOM 726 C C . GLY A 1 91 ? 5.557 4.362 -1.051 1.00 94.88 91 GLY A C 1
ATOM 727 O O . GLY A 1 91 ? 4.467 3.884 -0.730 1.00 94.88 91 GLY A O 1
ATOM 728 N N . VAL A 1 92 ? 6.141 5.327 -0.334 1.00 96.06 92 VAL A N 1
ATOM 729 C CA . VAL A 1 92 ? 5.563 5.892 0.898 1.00 96.06 92 VAL A CA 1
ATOM 730 C C . VAL A 1 92 ? 4.214 6.553 0.612 1.00 96.06 92 VAL A C 1
ATOM 732 O O . VAL A 1 92 ? 3.232 6.268 1.302 1.00 96.06 92 VAL A O 1
ATOM 735 N N . LEU A 1 93 ? 4.138 7.397 -0.422 1.00 96.94 93 LEU A N 1
ATOM 736 C CA . LEU A 1 93 ? 2.890 8.053 -0.820 1.00 96.94 93 LEU A CA 1
ATOM 737 C C . LEU A 1 93 ? 1.825 7.032 -1.224 1.00 96.94 93 LEU A C 1
ATOM 739 O O . LEU A 1 93 ? 0.677 7.150 -0.800 1.00 96.94 93 LEU A O 1
ATOM 743 N N . SER A 1 94 ? 2.202 6.002 -1.981 1.00 96.06 94 SER A N 1
ATOM 744 C CA . SER A 1 94 ? 1.299 4.919 -2.373 1.00 96.06 94 SER A CA 1
ATOM 745 C C . SER A 1 94 ? 0.733 4.191 -1.162 1.00 96.06 94 SER A C 1
ATOM 747 O O . SER A 1 94 ? -0.476 3.991 -1.083 1.00 96.06 94 SER A O 1
ATOM 749 N N . VAL A 1 95 ? 1.578 3.832 -0.194 1.00 95.62 95 VAL A N 1
ATOM 750 C CA . VAL A 1 95 ? 1.147 3.139 1.024 1.00 95.62 95 VAL A CA 1
ATOM 751 C C . VAL A 1 95 ? 0.202 4.003 1.848 1.00 95.62 95 VAL A C 1
ATOM 753 O O . VAL A 1 95 ? -0.859 3.521 2.253 1.00 95.62 95 VAL A O 1
ATOM 756 N N . ILE A 1 96 ? 0.555 5.267 2.091 1.00 96.06 96 ILE A N 1
ATOM 757 C CA . ILE A 1 96 ? -0.263 6.179 2.900 1.00 96.06 96 ILE A CA 1
ATOM 758 C C . ILE A 1 96 ? -1.607 6.424 2.212 1.00 96.06 96 ILE A C 1
ATOM 760 O O . ILE A 1 96 ? -2.658 6.178 2.808 1.00 96.06 96 ILE A O 1
ATOM 764 N N . CYS A 1 97 ? -1.586 6.864 0.952 1.00 97.69 97 CYS A N 1
ATOM 765 C CA . CYS A 1 97 ? -2.795 7.200 0.206 1.00 97.69 97 CYS A CA 1
ATOM 766 C C . CYS A 1 97 ? -3.648 5.959 -0.065 1.00 97.69 97 CYS A C 1
ATOM 768 O O . CYS A 1 97 ? -4.845 5.969 0.206 1.00 97.69 97 CYS A O 1
ATOM 770 N N . GLY A 1 98 ? -3.045 4.872 -0.543 1.00 97.69 98 GLY A N 1
ATOM 771 C CA . GLY A 1 98 ? -3.742 3.628 -0.858 1.00 97.69 98 GLY A CA 1
ATOM 772 C C . GLY A 1 98 ? -4.404 3.006 0.368 1.00 97.69 98 GLY A C 1
ATOM 773 O O . GLY A 1 98 ? -5.580 2.648 0.324 1.00 97.69 98 GLY A O 1
ATOM 774 N N . THR A 1 99 ? -3.699 2.954 1.501 1.00 97.44 99 THR A N 1
ATOM 775 C CA . THR A 1 99 ? -4.261 2.410 2.749 1.00 97.44 99 THR A CA 1
ATOM 776 C C . THR A 1 99 ? -5.363 3.308 3.315 1.00 97.44 99 THR A C 1
ATOM 778 O O . THR A 1 99 ? -6.390 2.795 3.762 1.00 97.44 99 THR A O 1
ATOM 781 N N . ALA A 1 100 ? -5.213 4.634 3.235 1.00 98.00 100 ALA A N 1
ATOM 782 C CA . ALA A 1 100 ? -6.266 5.571 3.628 1.00 98.00 100 ALA A CA 1
ATOM 783 C C . ALA A 1 100 ? -7.514 5.449 2.736 1.00 98.00 100 ALA A C 1
ATOM 785 O O . ALA A 1 100 ? -8.634 5.417 3.242 1.00 98.00 100 ALA A O 1
ATOM 786 N N . LEU A 1 101 ? -7.346 5.319 1.419 1.00 98.38 101 LEU A N 1
ATOM 787 C CA . LEU A 1 101 ? -8.464 5.123 0.494 1.00 98.38 101 LEU A CA 1
ATOM 788 C C . LEU A 1 101 ? -9.180 3.790 0.737 1.00 98.38 101 LEU A C 1
ATOM 790 O O . LEU A 1 101 ? -10.409 3.766 0.744 1.00 98.38 101 LEU A O 1
ATOM 794 N N . CYS A 1 102 ? -8.449 2.705 1.019 1.00 98.31 102 CYS A N 1
ATOM 795 C CA . CYS A 1 102 ? -9.051 1.444 1.459 1.00 98.31 102 CYS A CA 1
ATOM 796 C C . CYS A 1 102 ? -9.869 1.621 2.748 1.00 98.31 102 CYS A C 1
ATOM 798 O O . CYS A 1 102 ? -10.950 1.052 2.870 1.00 98.31 102 CYS A O 1
ATOM 800 N N . PHE A 1 103 ? -9.375 2.412 3.704 1.00 98.25 103 PHE A N 1
ATOM 801 C CA . PHE A 1 1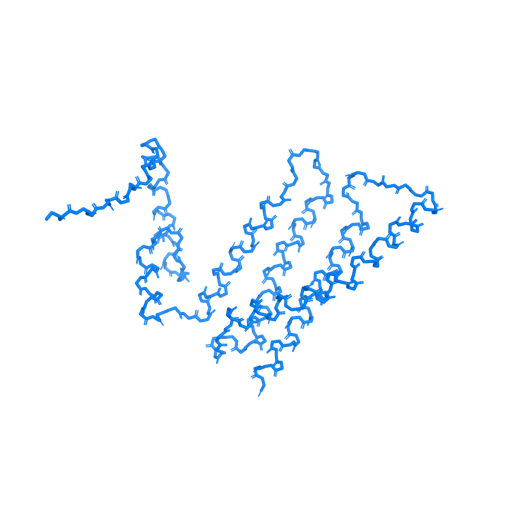03 ? -10.085 2.692 4.954 1.00 98.25 103 PHE A CA 1
ATOM 802 C C . PHE A 1 103 ? -11.404 3.429 4.711 1.00 98.25 103 PHE A C 1
ATOM 804 O O . PHE A 1 103 ? -12.439 3.028 5.243 1.00 98.25 103 PHE A O 1
ATOM 811 N N . PHE A 1 104 ? -11.404 4.457 3.862 1.00 97.81 104 PHE A N 1
ATOM 812 C CA . PHE A 1 104 ? -12.636 5.163 3.507 1.00 97.81 104 PHE A CA 1
ATOM 813 C C . PHE A 1 104 ? -13.593 4.294 2.690 1.00 97.81 104 PHE A C 1
ATOM 815 O O . PHE A 1 104 ? -14.793 4.315 2.951 1.00 97.81 104 PHE A O 1
ATOM 822 N N . ALA A 1 105 ? -13.078 3.476 1.769 1.00 97.62 105 ALA A N 1
ATOM 823 C CA . ALA A 1 105 ? -13.881 2.505 1.029 1.00 97.62 105 ALA A CA 1
ATOM 824 C C . ALA A 1 105 ? -14.528 1.455 1.943 1.00 97.62 105 ALA A C 1
ATOM 826 O O . ALA A 1 105 ? -15.608 0.965 1.632 1.00 97.62 105 ALA A O 1
ATOM 827 N N . ASN A 1 106 ? -13.910 1.155 3.090 1.00 97.69 106 ASN A N 1
ATOM 828 C CA . ASN A 1 106 ? -14.486 0.274 4.101 1.00 97.69 106 ASN A CA 1
ATOM 829 C C . ASN A 1 106 ? -15.610 0.933 4.932 1.00 97.69 106 ASN A C 1
ATOM 831 O O . ASN A 1 106 ? -16.218 0.254 5.755 1.00 97.69 106 ASN A O 1
ATOM 835 N N . GLY A 1 107 ? -15.884 2.231 4.757 1.00 96.50 107 GLY A N 1
ATOM 836 C CA . GLY A 1 107 ? -16.825 3.008 5.581 1.00 96.50 107 GLY A CA 1
ATOM 837 C C . GLY A 1 107 ? -16.153 3.866 6.662 1.00 96.50 107 GLY A C 1
ATOM 838 O O . GLY A 1 107 ? -16.827 4.466 7.503 1.00 96.50 107 GLY A O 1
ATOM 839 N N . GLY A 1 108 ? -14.820 3.948 6.666 1.00 95.00 108 GLY A N 1
ATOM 840 C CA . GLY A 1 108 ? -14.054 4.718 7.643 1.00 95.00 108 GLY A CA 1
ATOM 841 C C . GLY A 1 108 ? -14.333 4.274 9.082 1.00 95.00 108 GLY A C 1
ATOM 842 O O . GLY A 1 108 ? -14.359 3.084 9.380 1.00 95.00 108 GLY A O 1
ATOM 843 N N . ASN A 1 109 ? -14.577 5.234 9.981 1.00 93.94 109 ASN A N 1
ATOM 844 C CA . ASN A 1 109 ? -14.900 4.942 11.385 1.00 93.94 109 ASN A CA 1
ATOM 845 C C . ASN A 1 109 ? -16.259 4.262 11.589 1.00 93.94 109 ASN A C 1
ATOM 847 O O . ASN A 1 109 ? -16.472 3.691 12.651 1.00 93.94 109 ASN A O 1
ATOM 851 N N . GLN A 1 110 ? -17.158 4.342 10.605 1.00 93.62 110 GLN A N 1
ATOM 852 C CA . GLN A 1 110 ? -18.450 3.653 10.647 1.00 93.62 110 GLN A CA 1
ATOM 853 C C . GLN A 1 110 ? -18.377 2.250 10.029 1.00 93.62 110 GLN A C 1
ATOM 855 O O . GLN A 1 110 ? -19.339 1.492 10.109 1.00 93.62 110 GLN A O 1
ATOM 860 N N . GLY A 1 111 ? -17.248 1.905 9.401 1.00 92.69 111 GLY A N 1
ATOM 861 C CA . GLY A 1 111 ? -16.987 0.564 8.899 1.00 92.69 111 GLY A CA 1
ATOM 862 C C . GLY A 1 111 ? -16.659 -0.421 10.020 1.00 92.69 111 GLY A C 1
ATOM 863 O O . GLY A 1 111 ? -16.377 -0.038 11.156 1.00 92.69 111 GLY A O 1
ATOM 864 N N . SER A 1 112 ? -16.629 -1.706 9.682 1.00 92.50 112 SER A N 1
ATOM 865 C CA . SER A 1 112 ? -16.183 -2.771 10.582 1.00 92.50 112 SER A CA 1
ATOM 866 C C . SER A 1 112 ? -15.045 -3.581 9.963 1.00 92.50 112 SER A C 1
ATOM 868 O O . SER A 1 112 ? -14.861 -3.595 8.744 1.00 92.50 112 SER A O 1
ATOM 870 N N . ASP A 1 113 ? -14.268 -4.254 10.817 1.00 94.00 113 ASP A N 1
ATOM 871 C CA . ASP A 1 113 ? -13.252 -5.242 10.433 1.00 94.00 113 ASP A CA 1
ATOM 872 C C . ASP A 1 113 ? -12.229 -4.772 9.378 1.00 94.00 113 ASP A C 1
ATOM 874 O O . ASP A 1 113 ? -11.753 -5.584 8.576 1.00 94.00 113 ASP A O 1
ATOM 878 N N . PHE A 1 114 ? -11.854 -3.486 9.371 1.00 96.31 114 PHE A N 1
ATOM 879 C CA . PHE A 1 114 ? -10.964 -2.900 8.363 1.00 96.31 114 PHE A CA 1
ATOM 880 C C . PHE A 1 114 ? -9.674 -3.697 8.216 1.00 96.31 114 PHE A C 1
ATOM 882 O O . PHE A 1 114 ? -9.346 -4.113 7.110 1.00 96.31 114 PHE A O 1
ATOM 889 N N . LEU A 1 115 ? -8.961 -3.964 9.315 1.00 95.88 115 LEU A N 1
ATOM 890 C CA . LEU A 1 115 ? -7.671 -4.652 9.250 1.00 95.88 115 LEU A CA 1
ATOM 891 C C . LEU A 1 115 ? -7.805 -6.068 8.671 1.00 95.88 115 LEU A C 1
ATOM 893 O O . LEU A 1 115 ? -7.007 -6.482 7.829 1.00 95.88 115 LEU A O 1
ATOM 897 N N . ARG A 1 116 ? -8.849 -6.802 9.074 1.00 96.56 116 ARG A N 1
ATOM 898 C CA . ARG A 1 116 ? -9.123 -8.157 8.578 1.00 96.56 116 ARG A CA 1
ATOM 899 C C . ARG A 1 116 ? -9.444 -8.139 7.085 1.00 96.56 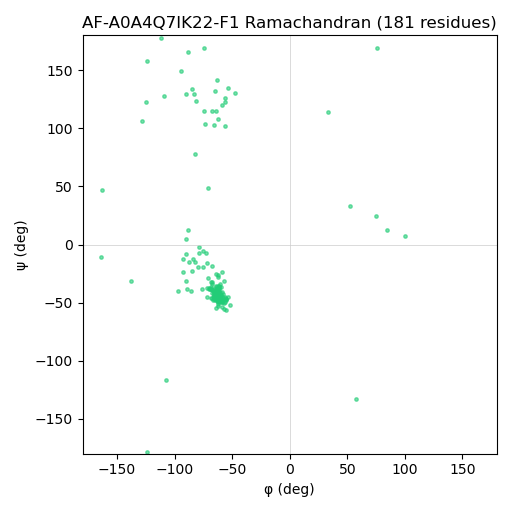116 ARG A C 1
ATOM 901 O O . ARG A 1 116 ? -8.875 -8.935 6.336 1.00 96.56 116 ARG A O 1
ATOM 908 N N . ARG A 1 117 ? -10.330 -7.241 6.649 1.00 97.12 117 ARG A N 1
ATOM 909 C CA . ARG A 1 117 ? -10.715 -7.079 5.238 1.00 97.12 117 ARG A CA 1
ATOM 910 C C . ARG A 1 117 ? -9.528 -6.619 4.399 1.00 97.12 117 ARG A C 1
ATOM 912 O O . ARG A 1 117 ? -9.232 -7.240 3.387 1.00 97.12 117 ARG A O 1
ATOM 919 N N . TYR A 1 118 ? -8.794 -5.612 4.866 1.00 98.00 118 TYR A N 1
ATOM 920 C CA . TYR A 1 118 ? -7.600 -5.102 4.204 1.00 98.00 118 TYR A CA 1
ATOM 921 C C . TYR A 1 118 ? -6.585 -6.213 3.973 1.00 98.00 118 TYR A C 1
ATOM 923 O O . TYR A 1 118 ? -6.212 -6.436 2.827 1.00 98.00 118 TYR A O 1
ATOM 931 N N . LEU A 1 119 ? -6.160 -6.930 5.020 1.00 97.94 119 LEU A N 1
ATOM 932 C CA . LEU A 1 119 ? -5.107 -7.942 4.904 1.00 97.94 119 LEU A CA 1
ATOM 933 C C . LEU A 1 119 ? -5.538 -9.122 4.027 1.00 97.94 119 LEU A C 1
ATOM 935 O O . LEU A 1 119 ? -4.777 -9.551 3.163 1.00 97.94 119 LEU A O 1
ATOM 939 N N . SER A 1 120 ? -6.760 -9.626 4.215 1.00 98.25 120 SER A N 1
ATOM 940 C CA . SER A 1 120 ? -7.259 -10.778 3.451 1.00 98.25 120 SER A CA 1
ATOM 941 C C . SER A 1 120 ? -7.475 -10.456 1.969 1.00 98.25 120 SER A C 1
ATOM 943 O O . SER A 1 120 ? -7.012 -11.207 1.109 1.00 98.25 120 SER A O 1
ATOM 945 N N . VAL A 1 121 ? -8.110 -9.324 1.648 1.00 98.50 121 VAL A N 1
ATOM 946 C CA . VAL A 1 121 ? -8.312 -8.883 0.258 1.00 98.50 121 VAL A CA 1
ATOM 947 C C . VAL A 1 121 ? -6.973 -8.551 -0.396 1.00 98.50 121 VAL A C 1
ATOM 949 O O . VAL A 1 121 ? -6.703 -9.036 -1.494 1.00 98.50 121 VAL A O 1
ATOM 952 N N . SER A 1 122 ? -6.116 -7.785 0.286 1.00 98.06 122 SER A N 1
ATOM 953 C CA . SER A 1 122 ? -4.764 -7.444 -0.179 1.00 98.06 122 SER A CA 1
ATOM 954 C C . SER A 1 122 ? -3.954 -8.684 -0.531 1.00 98.06 122 SER A C 1
ATOM 956 O O . SER A 1 122 ? -3.347 -8.734 -1.596 1.00 98.06 122 SER A O 1
ATOM 958 N N . TRP A 1 123 ? -3.993 -9.714 0.318 1.00 98.19 123 TRP A N 1
ATOM 959 C CA . TRP A 1 123 ? -3.304 -10.976 0.067 1.00 98.19 123 TRP A CA 1
ATOM 960 C C . TRP A 1 123 ? -3.775 -11.639 -1.229 1.00 98.19 123 TRP A C 1
ATOM 962 O O . TRP A 1 123 ? -2.971 -11.934 -2.112 1.00 98.19 123 TRP A O 1
ATOM 972 N N . VAL A 1 124 ? -5.086 -11.839 -1.381 1.00 98.50 124 VAL A N 1
ATOM 973 C CA . VAL A 1 124 ? -5.639 -12.528 -2.557 1.00 98.50 124 VAL A CA 1
ATOM 974 C C . VAL A 1 124 ? -5.400 -11.724 -3.836 1.00 98.50 124 VAL A C 1
ATOM 976 O O . VAL A 1 124 ? -5.021 -12.297 -4.859 1.00 98.50 124 VAL A O 1
ATOM 979 N N . VAL A 1 125 ? -5.596 -10.403 -3.793 1.00 98.38 125 VAL A N 1
ATOM 980 C CA . VAL A 1 125 ? -5.303 -9.516 -4.928 1.00 98.38 125 VAL A CA 1
ATOM 981 C C . VAL A 1 125 ? -3.817 -9.553 -5.262 1.00 98.38 125 VAL A C 1
ATOM 983 O O . VAL A 1 125 ? -3.475 -9.716 -6.430 1.00 98.38 125 VAL A O 1
ATOM 986 N N . GLY A 1 126 ? -2.948 -9.475 -4.255 1.00 96.88 126 GLY A N 1
ATOM 987 C CA . GLY A 1 126 ? -1.499 -9.541 -4.410 1.00 96.88 126 GLY A CA 1
ATOM 988 C C . GLY A 1 126 ? -1.063 -10.820 -5.114 1.00 96.88 126 GLY A C 1
ATOM 989 O O . GLY A 1 126 ? -0.378 -10.742 -6.125 1.00 96.88 126 GLY A O 1
ATOM 990 N N . ILE A 1 127 ? -1.537 -11.988 -4.670 1.00 98.00 127 ILE A N 1
ATOM 991 C CA . ILE A 1 127 ? -1.227 -13.269 -5.325 1.00 98.00 127 ILE A CA 1
ATOM 992 C C . ILE A 1 127 ? -1.698 -13.286 -6.782 1.00 98.00 127 ILE A C 1
ATOM 994 O O . ILE A 1 127 ? -0.929 -13.665 -7.665 1.00 98.00 127 ILE A O 1
ATOM 998 N N . ARG A 1 128 ? -2.934 -12.847 -7.061 1.00 97.56 128 ARG A N 1
ATOM 999 C CA . ARG A 1 128 ? -3.447 -12.785 -8.442 1.00 97.56 128 ARG A CA 1
ATOM 1000 C C . ARG A 1 128 ? -2.571 -11.892 -9.316 1.00 97.56 128 ARG A C 1
ATOM 1002 O O . ARG A 1 128 ? -2.224 -12.295 -10.420 1.00 97.56 128 ARG A O 1
ATOM 1009 N N . LEU A 1 129 ? -2.193 -10.718 -8.811 1.00 95.50 129 LEU A N 1
ATOM 1010 C CA . LEU A 1 129 ? -1.350 -9.789 -9.553 1.00 95.50 129 LEU A CA 1
ATOM 1011 C C . LEU A 1 129 ? 0.078 -10.288 -9.714 1.00 95.50 129 LEU A C 1
ATOM 1013 O O . LEU A 1 129 ? 0.628 -10.096 -10.787 1.00 95.50 129 LEU A O 1
ATOM 1017 N N . LEU A 1 130 ? 0.665 -10.955 -8.723 1.00 93.31 130 LEU A N 1
ATOM 1018 C CA . LEU A 1 130 ? 1.986 -11.568 -8.866 1.00 93.31 130 LEU A CA 1
ATOM 1019 C C . LEU A 1 130 ? 1.983 -12.597 -9.999 1.00 93.31 130 LEU A C 1
ATOM 1021 O O . LEU A 1 130 ? 2.826 -12.527 -10.888 1.00 93.31 130 LEU A O 1
ATOM 1025 N N . VAL A 1 131 ? 0.990 -13.491 -10.023 1.00 96.81 131 VAL A N 1
ATOM 1026 C CA . VAL A 1 131 ? 0.868 -14.516 -11.072 1.00 96.81 131 VAL A CA 1
ATOM 1027 C C . VAL A 1 131 ? 0.684 -13.895 -12.459 1.00 96.81 131 VAL A C 1
ATOM 1029 O O . VAL A 1 131 ? 1.239 -14.407 -13.425 1.00 96.81 131 VAL A O 1
ATOM 1032 N N . THR A 1 132 ? -0.065 -12.795 -12.582 1.00 95.38 132 THR A N 1
ATOM 1033 C CA . THR A 1 132 ? -0.318 -12.170 -13.892 1.00 95.38 132 THR A CA 1
ATOM 1034 C C . THR A 1 132 ? 0.763 -11.184 -14.329 1.00 95.38 132 THR A C 1
ATOM 1036 O O . THR A 1 132 ? 1.098 -11.139 -15.505 1.00 95.38 132 THR A O 1
ATOM 1039 N N . MET A 1 133 ? 1.298 -10.373 -13.413 1.00 93.44 133 MET A N 1
ATOM 1040 C CA . MET A 1 133 ? 2.169 -9.236 -13.736 1.00 93.44 133 MET A CA 1
ATOM 1041 C C . MET A 1 133 ? 3.641 -9.621 -13.786 1.00 93.44 133 MET A C 1
ATOM 1043 O O . MET A 1 133 ? 4.363 -9.056 -14.597 1.00 93.44 133 MET A O 1
ATOM 1047 N N . VAL A 1 134 ? 4.096 -10.600 -12.994 1.00 94.00 134 VAL A N 1
ATOM 1048 C CA . VAL A 1 134 ? 5.501 -11.040 -13.049 1.00 94.00 134 VAL A CA 1
ATOM 1049 C C . VAL A 1 134 ? 5.872 -11.554 -14.448 1.00 94.00 134 VAL A C 1
ATOM 1051 O O . VAL A 1 134 ? 6.867 -11.072 -14.987 1.00 94.00 134 VAL A O 1
ATOM 1054 N N . PRO A 1 135 ? 5.082 -12.429 -15.108 1.00 96.75 135 PRO A N 1
ATOM 1055 C CA . PRO A 1 135 ? 5.366 -12.824 -16.488 1.00 96.75 135 PRO A CA 1
ATOM 1056 C C . PRO A 1 135 ? 5.371 -11.646 -17.470 1.00 96.75 135 PRO A C 1
ATOM 1058 O O . PRO A 1 135 ? 6.192 -11.618 -18.383 1.00 96.75 135 PRO A O 1
ATOM 1061 N N . ILE A 1 136 ? 4.484 -10.662 -17.276 1.00 96.38 136 ILE A N 1
ATOM 1062 C CA . ILE A 1 136 ? 4.421 -9.460 -18.119 1.00 96.38 136 ILE A CA 1
ATOM 1063 C C . ILE A 1 136 ? 5.689 -8.619 -17.946 1.00 96.38 136 ILE A C 1
ATOM 1065 O O . ILE A 1 136 ? 6.273 -8.202 -18.940 1.00 96.38 136 ILE A O 1
ATOM 1069 N N . PHE A 1 137 ? 6.149 -8.398 -16.714 1.00 94.44 137 PHE A N 1
ATOM 1070 C CA . PHE A 1 137 ? 7.381 -7.653 -16.455 1.00 94.44 137 PHE A CA 1
ATOM 1071 C C . PHE A 1 137 ? 8.597 -8.373 -17.029 1.00 94.44 137 PHE A C 1
ATOM 1073 O O . PHE A 1 137 ? 9.384 -7.741 -17.724 1.00 94.44 137 PHE A O 1
ATOM 1080 N N . ILE A 1 138 ? 8.702 -9.694 -16.843 1.00 95.00 138 ILE A N 1
ATOM 1081 C CA . ILE A 1 138 ? 9.758 -10.501 -17.473 1.00 95.00 138 ILE A CA 1
ATOM 1082 C C . ILE A 1 138 ? 9.741 -10.309 -18.992 1.00 95.00 138 ILE A C 1
ATOM 1084 O O . ILE A 1 138 ? 10.784 -10.046 -19.583 1.00 95.00 138 ILE A O 1
ATOM 1088 N N . LEU A 1 139 ? 8.567 -10.387 -19.625 1.00 96.75 139 LEU A N 1
ATOM 1089 C CA . LEU A 1 139 ? 8.441 -10.184 -21.067 1.00 96.75 139 LEU A CA 1
ATOM 1090 C C . LEU A 1 139 ? 8.886 -8.779 -21.496 1.00 96.75 139 LEU A C 1
ATOM 1092 O O . LEU A 1 139 ? 9.600 -8.655 -22.487 1.00 96.75 139 LEU A O 1
ATOM 1096 N N . ILE A 1 140 ? 8.504 -7.735 -20.755 1.00 95.00 140 ILE A N 1
ATOM 1097 C CA . ILE A 1 140 ? 8.930 -6.353 -21.027 1.00 95.00 140 ILE A CA 1
ATOM 1098 C C . ILE A 1 140 ? 10.457 -6.251 -20.983 1.00 95.00 140 ILE A C 1
ATOM 1100 O O . ILE A 1 140 ? 11.057 -5.761 -21.936 1.00 95.00 140 ILE A O 1
ATOM 1104 N N . TYR A 1 141 ? 11.088 -6.766 -19.928 1.00 93.25 141 TYR A N 1
ATOM 1105 C CA . TYR A 1 141 ? 12.543 -6.747 -19.774 1.00 93.25 141 TYR A CA 1
ATOM 1106 C C . TYR A 1 141 ? 13.258 -7.550 -20.871 1.00 93.25 141 TYR A C 1
ATOM 1108 O O . TYR A 1 141 ? 14.240 -7.071 -21.432 1.00 93.25 141 TYR A O 1
ATOM 1116 N N . VAL A 1 142 ? 12.732 -8.716 -21.261 1.00 94.88 142 VAL A N 1
ATOM 1117 C CA . VAL A 1 142 ? 13.261 -9.488 -22.401 1.00 94.88 142 VAL A CA 1
ATOM 1118 C C . VAL A 1 142 ? 13.179 -8.688 -23.703 1.00 94.88 142 VAL A C 1
ATOM 1120 O O . VAL A 1 142 ? 14.133 -8.679 -24.474 1.00 94.88 142 VAL A O 1
ATOM 1123 N N . VAL A 1 143 ? 12.067 -7.996 -23.965 1.00 95.00 143 VAL A N 1
ATOM 1124 C CA . VAL A 1 143 ? 11.914 -7.172 -25.176 1.00 95.00 143 VAL A CA 1
ATOM 1125 C C . VAL A 1 143 ? 12.884 -5.988 -25.177 1.00 95.00 143 VAL A C 1
ATOM 1127 O O . VAL A 1 143 ? 13.470 -5.695 -26.216 1.00 95.00 143 VAL A O 1
ATOM 1130 N N . VAL A 1 144 ? 13.076 -5.328 -24.033 1.00 93.75 144 VAL A N 1
ATOM 1131 C CA . VAL A 1 144 ? 14.032 -4.216 -23.877 1.00 93.75 144 VAL A CA 1
ATOM 1132 C C . VAL A 1 144 ? 15.462 -4.673 -24.178 1.00 93.75 144 VAL A C 1
ATOM 1134 O O . VAL A 1 144 ? 16.169 -4.005 -24.935 1.00 93.75 144 VAL A O 1
ATOM 1137 N N . GLU A 1 145 ? 15.853 -5.840 -23.664 1.00 92.94 145 GLU A N 1
ATOM 1138 C CA . GLU A 1 145 ? 17.157 -6.451 -23.939 1.00 92.94 145 GLU A CA 1
ATOM 1139 C C . GLU A 1 145 ? 17.326 -6.782 -25.427 1.00 92.94 145 GLU A C 1
ATOM 1141 O O . GLU A 1 145 ? 18.301 -6.370 -26.054 1.00 92.94 145 GLU A O 1
ATOM 1146 N N . LEU A 1 146 ? 16.343 -7.458 -26.034 1.00 94.75 146 LEU A N 1
ATOM 1147 C CA . LEU A 1 146 ? 16.382 -7.819 -27.457 1.00 94.75 146 LEU A CA 1
ATOM 1148 C C . LEU A 1 146 ? 16.386 -6.598 -28.390 1.00 94.75 146 LEU A C 1
ATOM 1150 O O . LEU A 1 146 ? 16.880 -6.689 -29.514 1.00 94.75 146 LEU A O 1
ATOM 1154 N N . ALA A 1 147 ? 15.854 -5.461 -27.940 1.00 94.44 147 ALA A N 1
ATOM 1155 C CA . ALA A 1 147 ? 15.904 -4.192 -28.661 1.00 94.44 147 ALA A CA 1
ATOM 1156 C C . ALA A 1 147 ? 17.264 -3.470 -28.541 1.00 94.44 147 ALA A C 1
ATOM 1158 O O . ALA A 1 147 ? 17.450 -2.424 -29.162 1.00 94.44 147 ALA A O 1
ATOM 1159 N N . GLY A 1 148 ? 18.218 -4.023 -27.784 1.00 92.19 148 GLY A N 1
ATOM 1160 C CA . GLY A 1 148 ? 19.585 -3.512 -27.665 1.00 92.19 148 GLY A CA 1
ATOM 1161 C C . GLY A 1 148 ? 19.770 -2.406 -26.626 1.00 92.19 148 GLY A C 1
ATOM 1162 O O . GLY A 1 148 ? 20.815 -1.759 -26.624 1.00 92.19 148 GLY A O 1
ATOM 1163 N N . TYR A 1 149 ? 18.784 -2.172 -25.752 1.00 87.88 149 TYR A N 1
ATOM 1164 C CA . TYR A 1 149 ? 18.896 -1.180 -24.674 1.00 87.88 149 TYR A CA 1
ATOM 1165 C C . TYR A 1 149 ? 19.692 -1.687 -23.462 1.00 87.88 149 TYR A C 1
ATOM 1167 O O . TYR A 1 149 ? 20.197 -0.866 -22.698 1.00 87.88 149 TYR A O 1
ATOM 1175 N N . GLY A 1 150 ? 19.844 -3.008 -23.310 1.00 84.75 150 GLY A N 1
ATOM 1176 C CA . GLY A 1 150 ? 20.539 -3.617 -22.177 1.00 84.75 150 GLY A CA 1
ATOM 1177 C C . GLY A 1 150 ? 19.721 -3.616 -20.878 1.00 84.75 150 GLY A C 1
ATOM 1178 O O . GLY A 1 150 ? 18.708 -2.919 -20.754 1.00 84.75 150 GLY A O 1
ATOM 1179 N N . PHE A 1 151 ? 20.200 -4.350 -19.872 1.00 83.56 151 PHE A N 1
ATOM 1180 C CA . PHE A 1 151 ? 19.735 -4.230 -18.488 1.00 83.56 151 PHE A CA 1
ATOM 1181 C C . PHE A 1 151 ? 20.549 -3.191 -17.716 1.00 83.56 151 PHE A C 1
ATOM 1183 O O . PHE A 1 151 ? 21.777 -3.240 -17.687 1.00 83.56 151 PHE A O 1
ATOM 1190 N N . SER A 1 152 ? 19.851 -2.272 -17.051 1.00 83.81 152 SER A N 1
ATOM 1191 C CA . SER A 1 152 ? 20.459 -1.395 -16.052 1.00 83.81 152 SER A CA 1
ATOM 1192 C C . SER A 1 152 ? 20.520 -2.126 -14.714 1.00 83.81 152 SER A C 1
ATOM 1194 O O . SER A 1 152 ? 19.504 -2.647 -14.259 1.00 83.81 152 SER A O 1
ATOM 1196 N N . GLU A 1 153 ? 21.689 -2.139 -14.073 1.00 83.44 153 GLU A N 1
ATOM 1197 C CA . GLU A 1 153 ? 21.819 -2.598 -12.680 1.00 83.44 153 GLU A CA 1
ATOM 1198 C C . GLU A 1 153 ? 21.285 -1.560 -11.681 1.00 83.44 153 GLU A C 1
ATOM 1200 O O . GLU A 1 153 ? 20.957 -1.887 -10.544 1.00 83.44 153 GLU A O 1
ATOM 1205 N N . GLU A 1 154 ? 21.164 -0.307 -12.120 1.00 88.38 154 GLU A N 1
ATOM 1206 C CA . GLU A 1 154 ? 20.597 0.787 -11.344 1.00 88.38 154 GLU A CA 1
ATOM 1207 C C . GLU A 1 154 ? 19.103 0.984 -11.625 1.00 88.38 154 GLU A C 1
ATOM 1209 O O . GLU A 1 154 ? 18.654 0.826 -12.770 1.00 88.38 154 GLU A O 1
ATOM 1214 N N . THR A 1 155 ? 18.358 1.445 -10.611 1.00 89.94 155 THR A N 1
ATOM 1215 C CA . THR A 1 155 ? 16.962 1.869 -10.774 1.00 89.94 155 THR A CA 1
ATOM 1216 C C . THR A 1 155 ? 16.872 2.946 -11.847 1.00 89.94 155 THR A C 1
ATOM 1218 O O . THR A 1 155 ? 17.535 3.983 -11.773 1.00 89.94 155 THR A O 1
ATOM 1221 N N . ASN A 1 156 ? 16.018 2.727 -12.837 1.00 92.06 156 ASN A N 1
ATOM 1222 C CA . ASN A 1 156 ? 15.808 3.650 -13.944 1.00 92.06 156 ASN A CA 1
ATOM 1223 C C . ASN A 1 156 ? 14.328 4.063 -14.066 1.00 92.06 156 ASN A C 1
ATOM 1225 O O . ASN A 1 156 ? 13.460 3.682 -13.277 1.00 92.06 156 ASN A O 1
ATOM 1229 N N . LEU A 1 157 ? 14.031 4.882 -15.077 1.00 93.12 157 LEU A N 1
ATOM 1230 C CA . LEU A 1 157 ? 12.683 5.400 -15.312 1.00 93.12 157 LEU A CA 1
ATOM 1231 C C . LEU A 1 157 ? 11.653 4.300 -15.618 1.00 93.12 157 LEU A C 1
ATOM 1233 O O . LEU A 1 157 ? 10.497 4.434 -15.213 1.00 93.12 157 LEU A O 1
ATOM 1237 N N . LEU A 1 158 ? 12.044 3.235 -16.326 1.00 93.69 158 LEU A N 1
ATOM 1238 C CA . LEU A 1 158 ? 11.157 2.110 -16.625 1.00 93.69 158 LEU A CA 1
ATOM 1239 C C . LEU A 1 158 ? 10.769 1.387 -15.333 1.00 93.69 158 LEU A C 1
ATOM 1241 O O . LEU A 1 158 ? 9.583 1.147 -15.118 1.00 93.69 158 LEU A O 1
ATOM 1245 N N . ASP A 1 159 ? 11.732 1.125 -14.448 1.00 92.94 159 ASP A N 1
ATOM 1246 C CA . ASP A 1 159 ? 11.479 0.475 -13.155 1.00 92.94 159 ASP A CA 1
ATOM 1247 C C . ASP A 1 159 ? 10.513 1.311 -12.307 1.00 92.94 159 ASP A C 1
ATOM 1249 O O . ASP A 1 159 ? 9.508 0.801 -11.803 1.00 92.94 159 ASP A O 1
ATOM 1253 N N . LEU A 1 160 ? 10.766 2.623 -12.223 1.00 94.31 160 LEU A N 1
ATOM 1254 C CA . LEU A 1 160 ? 9.918 3.569 -11.500 1.00 94.31 160 LEU A CA 1
ATOM 1255 C C . LEU A 1 160 ? 8.488 3.595 -12.062 1.00 94.31 160 LEU A C 1
ATOM 1257 O O . LEU A 1 160 ? 7.514 3.595 -11.301 1.00 94.31 160 LEU A O 1
ATOM 1261 N N . ALA A 1 161 ? 8.345 3.604 -13.390 1.00 95.00 161 ALA A N 1
ATOM 1262 C CA . ALA A 1 161 ? 7.052 3.615 -14.066 1.00 95.00 161 ALA A CA 1
ATOM 1263 C C . ALA A 1 161 ? 6.281 2.305 -13.852 1.00 95.00 161 ALA A C 1
ATOM 1265 O O . ALA A 1 161 ? 5.096 2.344 -13.506 1.00 95.00 161 ALA A O 1
ATOM 1266 N N . LEU A 1 162 ? 6.942 1.154 -14.009 1.00 94.81 162 LEU A N 1
ATOM 1267 C CA . LEU A 1 162 ? 6.337 -0.162 -13.798 1.00 94.81 162 LEU A CA 1
ATOM 1268 C C . LEU A 1 162 ? 5.901 -0.345 -12.344 1.00 94.81 162 LEU A C 1
ATOM 1270 O O . LEU A 1 162 ? 4.768 -0.759 -12.093 1.00 94.81 162 LEU A O 1
ATOM 1274 N N . GLN A 1 163 ? 6.751 0.021 -11.385 1.00 93.94 163 GLN A N 1
ATOM 1275 C CA . GLN A 1 163 ? 6.434 -0.072 -9.964 1.00 93.94 163 GLN A CA 1
ATOM 1276 C C . GLN A 1 163 ? 5.277 0.857 -9.571 1.00 93.94 163 GLN A C 1
ATOM 1278 O O . GLN A 1 163 ? 4.344 0.431 -8.884 1.00 93.94 163 GLN A O 1
ATOM 1283 N N . THR A 1 164 ? 5.296 2.110 -10.030 1.00 94.75 164 THR A N 1
ATOM 1284 C CA . THR A 1 164 ? 4.216 3.070 -9.754 1.00 94.75 164 THR A CA 1
ATOM 1285 C C . THR A 1 164 ? 2.903 2.600 -10.376 1.00 94.75 164 THR A C 1
ATOM 1287 O O . THR A 1 164 ? 1.868 2.593 -9.708 1.00 94.75 164 THR A O 1
ATOM 1290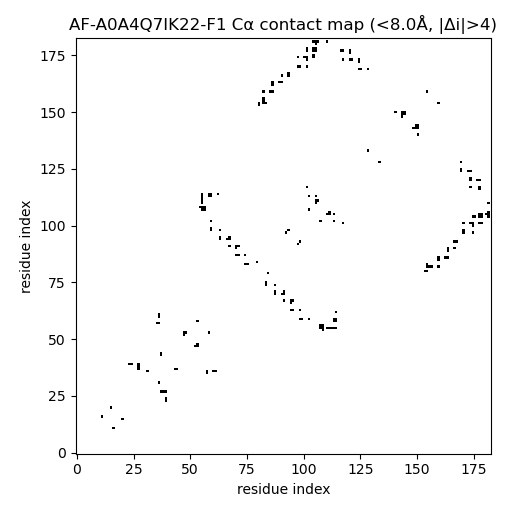 N N . GLY A 1 165 ? 2.940 2.142 -11.631 1.00 95.62 165 GLY A N 1
ATOM 1291 C CA . GLY A 1 165 ? 1.776 1.593 -12.324 1.00 95.62 165 GLY A CA 1
ATOM 1292 C C . GLY A 1 165 ? 1.206 0.364 -11.616 1.00 95.62 165 GLY A C 1
ATOM 1293 O O . GLY A 1 165 ? -0.004 0.288 -11.389 1.00 95.62 165 GLY A O 1
ATOM 1294 N N . PHE A 1 166 ? 2.074 -0.558 -11.192 1.00 96.06 166 PHE A N 1
ATOM 1295 C CA . PHE A 1 166 ? 1.688 -1.725 -10.401 1.00 96.06 166 PHE A CA 1
ATOM 1296 C C . PHE A 1 166 ? 1.012 -1.321 -9.092 1.00 96.06 166 PHE A C 1
ATOM 1298 O O . PHE A 1 166 ? -0.064 -1.828 -8.782 1.00 96.06 166 PHE A O 1
ATOM 1305 N N . SER A 1 167 ? 1.611 -0.391 -8.346 1.00 96.00 167 SER A N 1
ATOM 1306 C CA . SER A 1 167 ? 1.090 0.098 -7.067 1.00 96.00 167 SER A CA 1
ATOM 1307 C C . SER A 1 167 ? -0.305 0.715 -7.214 1.00 96.00 167 SER A C 1
ATOM 1309 O O . SER A 1 167 ? -1.237 0.342 -6.493 1.00 96.00 167 SER A O 1
ATOM 1311 N N . VAL A 1 168 ? -0.486 1.600 -8.200 1.00 96.62 168 VAL A N 1
ATOM 1312 C CA . VAL A 1 168 ? -1.782 2.231 -8.495 1.00 96.62 168 VAL A CA 1
ATOM 1313 C C . VAL A 1 168 ? -2.824 1.177 -8.862 1.00 96.62 168 VAL A C 1
ATOM 1315 O O . VAL A 1 168 ? -3.928 1.183 -8.311 1.00 96.62 168 VAL A O 1
ATOM 1318 N N . PHE A 1 169 ? -2.478 0.246 -9.752 1.00 97.50 169 PHE A N 1
ATOM 1319 C CA . PHE A 1 169 ? -3.390 -0.814 -10.172 1.00 97.50 169 PHE A CA 1
ATOM 1320 C C . PHE A 1 169 ? -3.761 -1.746 -9.014 1.00 97.50 169 PHE A C 1
ATOM 1322 O O . PHE A 1 169 ? -4.935 -2.075 -8.831 1.00 97.50 169 PHE A O 1
ATOM 1329 N N . TYR A 1 170 ? -2.782 -2.127 -8.194 1.00 98.19 170 TYR A N 1
ATOM 1330 C CA . TYR A 1 170 ? -2.977 -2.939 -7.001 1.00 98.19 170 TYR A CA 1
ATOM 1331 C C . TYR A 1 170 ? -3.962 -2.283 -6.032 1.00 98.19 170 TYR A C 1
ATOM 1333 O O . TYR A 1 170 ? -4.994 -2.884 -5.715 1.00 98.19 170 TYR A O 1
ATOM 1341 N N . TYR A 1 171 ? -3.705 -1.040 -5.613 1.00 98.25 171 TYR A N 1
ATOM 1342 C CA . TYR A 1 171 ? -4.591 -0.348 -4.677 1.00 98.25 171 TYR A CA 1
ATOM 1343 C C . TYR A 1 171 ? -5.976 -0.119 -5.271 1.00 98.25 171 TYR A C 1
ATOM 1345 O O . TYR A 1 171 ? -6.964 -0.337 -4.575 1.00 98.25 171 TYR A O 1
ATOM 1353 N N . TRP A 1 172 ? -6.083 0.216 -6.559 1.00 98.19 172 TRP A N 1
ATOM 1354 C CA . TRP A 1 172 ? -7.379 0.319 -7.231 1.00 98.19 172 TRP A CA 1
ATOM 1355 C C . TRP A 1 172 ? -8.198 -0.977 -7.120 1.00 98.19 172 TRP A C 1
ATOM 1357 O O . TRP A 1 172 ? -9.382 -0.933 -6.772 1.00 98.19 172 TRP A O 1
ATOM 1367 N N . ARG A 1 173 ? -7.576 -2.143 -7.348 1.00 98.25 173 ARG A N 1
ATOM 1368 C CA . ARG A 1 173 ? -8.250 -3.445 -7.200 1.00 98.25 173 ARG A CA 1
ATOM 1369 C C . ARG A 1 173 ? -8.642 -3.729 -5.754 1.00 98.25 173 ARG A C 1
ATOM 1371 O O . ARG A 1 173 ? -9.771 -4.156 -5.524 1.00 98.25 173 ARG A O 1
ATOM 1378 N N . VAL A 1 174 ? -7.751 -3.493 -4.793 1.00 98.56 174 VAL A N 1
ATOM 1379 C CA . VAL A 1 174 ? -8.046 -3.723 -3.368 1.00 98.56 174 VAL A CA 1
ATOM 1380 C C . VAL A 1 174 ? -9.199 -2.832 -2.901 1.00 98.56 174 VAL A C 1
ATOM 1382 O O . VAL A 1 174 ? -10.154 -3.341 -2.318 1.00 98.56 174 VAL A O 1
ATOM 1385 N N . ILE A 1 175 ? -9.157 -1.536 -3.219 1.00 98.50 175 ILE A N 1
ATOM 1386 C CA . ILE A 1 175 ? -10.214 -0.565 -2.900 1.00 98.50 175 ILE A CA 1
ATOM 1387 C C . ILE A 1 175 ? -11.557 -1.034 -3.460 1.00 98.50 175 ILE A C 1
ATOM 1389 O O . ILE A 1 175 ? -12.557 -1.029 -2.746 1.00 98.50 175 ILE A O 1
ATOM 1393 N N . HIS A 1 176 ? -11.578 -1.465 -4.722 1.00 98.06 176 HIS A N 1
ATOM 1394 C CA . HIS A 1 176 ? -12.791 -1.943 -5.376 1.00 98.06 176 HIS A CA 1
ATOM 1395 C C . HIS A 1 176 ? -13.423 -3.133 -4.641 1.00 98.06 176 HIS A C 1
ATOM 1397 O O . HIS A 1 176 ? -14.620 -3.109 -4.367 1.00 98.06 176 HIS A O 1
ATOM 1403 N N . TYR A 1 177 ? -12.632 -4.147 -4.285 1.00 98.31 177 TYR A N 1
ATOM 1404 C CA . TYR A 1 177 ? -13.154 -5.315 -3.572 1.00 98.31 177 TYR A CA 1
ATOM 1405 C C . TYR A 1 177 ? -13.564 -4.998 -2.134 1.00 98.31 177 TYR A C 1
ATOM 1407 O O . TYR A 1 177 ? -14.576 -5.511 -1.673 1.00 98.31 177 TYR A O 1
ATOM 1415 N N . ILE A 1 178 ? -12.818 -4.144 -1.425 1.00 97.94 178 ILE A N 1
ATOM 1416 C CA . ILE A 1 178 ? -13.218 -3.696 -0.083 1.00 97.94 178 ILE A CA 1
ATOM 1417 C C . ILE A 1 178 ? -14.564 -2.976 -0.151 1.00 97.94 178 ILE A C 1
ATOM 1419 O O . ILE A 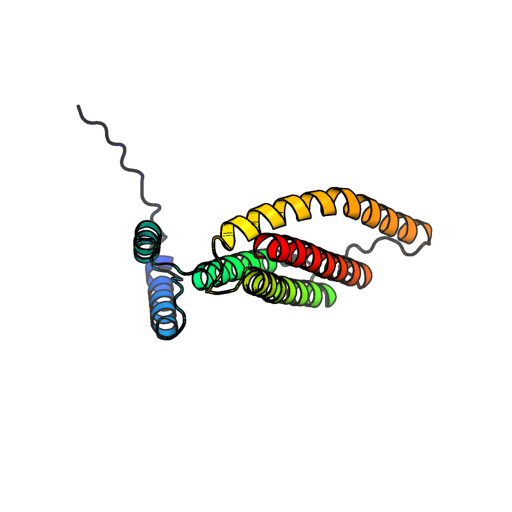1 178 ? -15.448 -3.278 0.646 1.00 97.94 178 ILE A O 1
ATOM 1423 N N . LYS A 1 179 ? -14.747 -2.084 -1.132 1.00 97.12 179 LYS A N 1
ATOM 1424 C CA . LYS A 1 179 ? -16.002 -1.352 -1.310 1.00 97.12 179 LYS A CA 1
ATOM 1425 C C . LYS A 1 179 ? -17.190 -2.293 -1.535 1.00 97.12 179 LYS A C 1
ATOM 1427 O O . LYS A 1 179 ? -18.207 -2.123 -0.883 1.00 97.12 179 LYS A O 1
ATOM 1432 N N . GLN A 1 180 ? -17.034 -3.323 -2.369 1.00 96.25 180 GLN A N 1
ATOM 1433 C CA . GLN A 1 180 ? -18.080 -4.330 -2.620 1.00 96.25 180 GLN A CA 1
ATOM 1434 C C . GLN A 1 180 ? -18.490 -5.137 -1.381 1.00 96.25 180 GLN A C 1
ATOM 1436 O O . GLN A 1 180 ? -19.587 -5.674 -1.347 1.00 96.25 180 GLN A O 1
ATOM 1441 N N . ILE A 1 181 ? -17.603 -5.276 -0.393 1.00 94.44 181 ILE A N 1
ATOM 1442 C CA . ILE A 1 181 ? -17.891 -5.984 0.866 1.00 94.44 181 ILE A CA 1
ATOM 1443 C C . ILE A 1 181 ? -18.578 -5.050 1.880 1.00 94.44 181 ILE A C 1
ATOM 1445 O O . ILE A 1 181 ? -19.199 -5.514 2.836 1.00 94.44 181 ILE A O 1
ATOM 1449 N N . SER A 1 182 ? -18.404 -3.737 1.724 1.00 87.56 182 SER A N 1
ATOM 1450 C CA . SER A 1 182 ? -18.966 -2.712 2.609 1.00 87.56 182 SER A CA 1
ATOM 1451 C C . SER A 1 182 ? -20.320 -2.164 2.155 1.00 87.56 182 SER A C 1
ATOM 1453 O O . SER A 1 182 ? -20.949 -1.457 2.940 1.00 87.56 182 SER A O 1
ATOM 1455 N N . GLU A 1 183 ? -20.736 -2.458 0.923 1.00 79.75 183 GLU A N 1
ATOM 1456 C CA . GLU A 1 183 ? -22.093 -2.235 0.396 1.00 79.75 183 GLU A CA 1
ATOM 1457 C C . GLU A 1 183 ? -23.054 -3.339 0.864 1.00 79.75 183 GLU A C 1
ATOM 1459 O O . GLU A 1 183 ? -24.206 -2.989 1.205 1.00 79.75 183 GLU A O 1
#

Mean predicted aligned error: 9.5 Å

Organism: NCBI:txid161398

Secondary structure (DSSP, 8-state):
-------------HHHHHHHHHHHHHHHHHHTTT----SS-HHHHHHHHHHT---HHHHHHHHHHHHHHHHHHT--SS---HHHHHHHHHHHHHHHHHHHHHHHHTTGGG-S-HHHHHHHHHHHHHHHHHHHHHHHHHHHHHHHHHTT----SS--HHHHHHHHHHHHHHHHHHHHHHHHHH-

Sequence (183 aa):
MSGTKKLGLVRTSPIIAKHFVPHMRALNAKFNYGVLMYFWKIESLKSDLREGNLTQSNDLKYLAGTLVLFVLASFPSDTVNLFDYFNILLGVLSVICGTALCFFANGGNQGSDFLRRYLSVSWVVGIRLLVTMVPIFILIYVVVELAGYGFSEETNLLDLALQTGFSVFYYWRVIHYIKQISE

Foldseek 3Di:
DDDDDDDDDPPDDPVCCVPPVVVVVVVQVVPVVPDPEDPDCVVVVVVCVVVVVDFLVRVLVVQLVVQLVVLVVPQDDDDDDPLSVVLSVLSNVLSNVLSVLLCVLQVNRPHPDSNVLLVVLLVVLVVVCCVVVVVVVVVVQVVCVVVPVDDDPDDDPVNSVSSSVSSVVSSVSSSVVSNVVND

Solvent-accessible surface area (backbone atoms only — not comparable to full-atom values): 10662 Å² total; per-residue (Å²): 135,88,80,85,81,76,79,78,75,83,78,70,55,70,68,54,56,69,63,50,48,61,55,54,51,51,51,49,60,67,42,61,82,81,45,91,66,78,85,77,54,62,69,60,50,53,49,34,64,74,72,60,71,67,50,60,63,42,48,52,52,53,51,42,52,53,53,43,51,51,52,62,69,65,57,80,89,74,89,81,55,75,46,50,56,49,44,47,52,51,47,42,49,46,48,48,53,39,53,50,48,36,40,51,39,30,48,37,78,82,32,72,65,52,66,62,51,50,54,55,46,43,49,56,52,47,53,55,45,49,69,58,45,50,60,51,52,52,50,51,54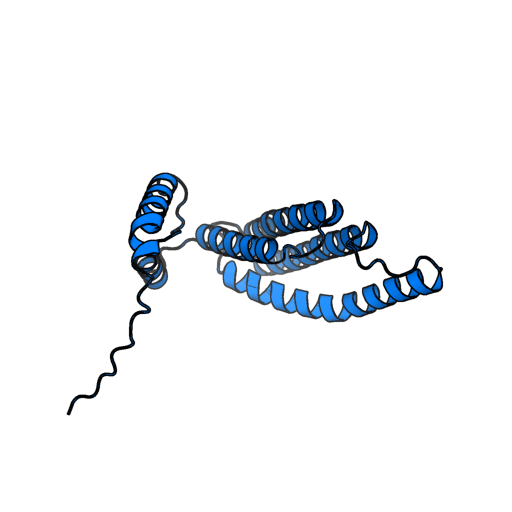,52,51,42,39,76,70,70,72,55,84,72,94,60,74,42,72,64,56,47,50,52,51,51,50,49,50,53,53,50,39,53,53,42,28,53,55,42,30,67,74,59,107